Protein AF-A0A7Y3L1M8-F1 (afdb_monomer)

Nearest PDB structures (foldseek):
  9dqs-assembly5_E  TM=6.712E-01  e=1.071E+00  Mycolicibacterium smegmatis MC2 155
  7egs-assembly1_B  TM=6.074E-01  e=1.940E+00  Escherichia coli K-12
  8ia0-assembly1_LA  TM=3.356E-01  e=2.185E+00  Thermochaetoides thermophila DSM 1495
  2mph-assembly1_A  TM=1.654E-01  e=3.730E+00  Homo sapiens
  4nt5-assembly1_A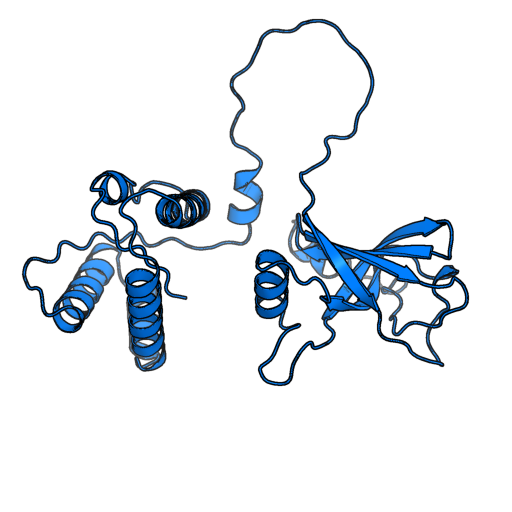-2  TM=2.101E-01  e=7.611E+00  Homo sapiens

Sequence (239 aa):
RARAVLSYDPAVCAIGLEEDWFAFEKHLYGCRLWDGSLPAESLETEQRLAAYFRGAPPESFDRLRGATSEEAAADFSALLRAHFRDPGLSVRLKKDILDLGQFQSLRKAPAPAAPRGRAAMRGAATEDLLVLRIALDEDLEGPPASELRAGDLVSARIVDGRDIAQYLARLFGGLTAQGPVPIEAPVEAIEAVAGGVLIRARFAVGVAGDAVVPAERRLRAARGAQGRGDGSWWRRFFK

Solvent-accessible surface area (backbone atoms only — not comparable to full-atom values): 14318 Å² total; per-residue (Å²): 138,62,82,59,76,41,57,77,43,69,70,71,73,66,66,61,77,84,54,55,72,65,61,47,51,52,49,55,56,52,52,64,73,40,83,56,38,38,65,69,62,12,50,50,50,20,51,52,50,41,50,50,62,68,71,49,61,70,68,61,56,55,49,49,69,72,43,54,58,67,58,38,34,53,54,51,38,56,52,49,26,63,71,70,71,34,91,82,67,82,74,86,69,74,86,78,82,90,50,83,61,62,75,58,52,76,77,64,70,81,74,83,88,73,84,92,77,84,91,80,82,94,66,80,82,74,69,84,59,47,72,38,45,34,44,72,43,71,26,93,88,28,55,32,54,69,74,61,51,67,51,23,33,32,33,32,28,65,72,34,87,50,70,70,46,51,50,48,23,42,72,69,61,15,40,51,100,92,41,76,33,71,33,81,23,37,28,65,46,76,44,86,46,97,82,29,31,36,40,30,29,43,78,49,93,60,31,35,27,43,30,79,40,47,39,78,45,31,28,38,53,48,78,48,85,83,85,68,97,66,78,61,75,72,63,74,75,75,116

Secondary structure (DSSP, 8-state):
------BS-GGGGG--TTS-HHHHHHHHHHGGGSTTB-HHHHHHHHHHHHHHHHHS-HHHHHHHHHS-HHHHHHHHHHHHHHHHT-TT-----------TTHHHHTT------PPP-------------EEEEEEEPB-TTSPBGGG--TT-EEEEEE---SHHHHHHHHHTT-EETTEE--EEEEEEEEEEETTEEEEEEEEETTEEEEEEE-TT-BB-EE----SSSS--GGGGG--

Structure (mmCIF, N/CA/C/O backbone):
data_AF-A0A7Y3L1M8-F1
#
_entry.id   AF-A0A7Y3L1M8-F1
#
loop_
_atom_site.group_PDB
_atom_site.id
_atom_site.type_symbol
_atom_site.label_atom_id
_atom_site.label_alt_id
_atom_site.label_comp_id
_atom_site.label_asym_id
_atom_site.label_entity_id
_atom_site.label_seq_id
_atom_site.pdbx_PDB_ins_code
_atom_site.Cartn_x
_atom_site.Cartn_y
_atom_site.Cartn_z
_atom_site.occupancy
_atom_site.B_iso_or_equiv
_atom_site.auth_seq_id
_atom_site.auth_comp_id
_atom_site.auth_asym_id
_atom_site.auth_atom_id
_atom_site.pdbx_PDB_model_num
ATOM 1 N N . ARG A 1 1 ? 9.374 2.582 -8.339 1.00 64.56 1 ARG A N 1
ATOM 2 C CA . ARG A 1 1 ? 8.733 1.258 -8.125 1.00 64.56 1 ARG A CA 1
ATOM 3 C C . ARG A 1 1 ? 8.356 0.707 -9.493 1.00 64.56 1 ARG A C 1
ATOM 5 O O . ARG A 1 1 ? 7.809 1.479 -10.262 1.00 64.56 1 ARG A O 1
ATOM 12 N N . ALA A 1 2 ? 8.686 -0.546 -9.817 1.00 75.75 2 ALA A N 1
ATOM 13 C CA . ALA A 1 2 ? 8.395 -1.131 -11.132 1.00 75.75 2 ALA A CA 1
ATOM 14 C C . ALA A 1 2 ? 7.131 -1.999 -11.074 1.00 75.75 2 ALA A C 1
ATOM 16 O O . ALA A 1 2 ? 6.955 -2.748 -10.111 1.00 75.75 2 ALA A O 1
ATOM 17 N N . ARG A 1 3 ? 6.270 -1.877 -12.088 1.00 81.38 3 ARG A N 1
ATOM 18 C CA . ARG A 1 3 ? 5.083 -2.707 -12.320 1.00 81.38 3 ARG A CA 1
ATOM 19 C C . ARG A 1 3 ? 5.068 -3.152 -13.774 1.00 81.38 3 ARG A C 1
ATOM 21 O O . ARG A 1 3 ? 5.426 -2.361 -14.639 1.00 81.38 3 ARG A O 1
ATOM 28 N N . ALA A 1 4 ? 4.683 -4.398 -14.022 1.00 83.06 4 ALA A N 1
ATOM 29 C CA . ALA A 1 4 ? 4.662 -4.976 -15.360 1.00 83.06 4 ALA A CA 1
ATOM 30 C C . ALA A 1 4 ? 3.471 -5.923 -15.526 1.00 83.06 4 ALA A C 1
ATOM 32 O O . ALA A 1 4 ? 2.971 -6.487 -14.549 1.00 83.06 4 ALA A O 1
ATOM 33 N N . VAL A 1 5 ? 3.021 -6.070 -16.770 1.00 83.75 5 VAL A N 1
ATOM 34 C CA . VAL A 1 5 ? 2.074 -7.097 -17.206 1.00 83.75 5 VAL A CA 1
ATOM 35 C C . VAL A 1 5 ? 2.605 -7.689 -18.496 1.00 83.75 5 VAL A C 1
ATOM 37 O O . VAL A 1 5 ? 2.941 -6.957 -19.424 1.00 83.75 5 VAL A O 1
ATOM 40 N N . LEU A 1 6 ? 2.686 -9.011 -18.530 1.00 80.44 6 LEU A N 1
ATOM 41 C CA . LEU A 1 6 ? 2.924 -9.801 -19.722 1.00 80.44 6 LEU A CA 1
ATOM 42 C C . LEU A 1 6 ? 1.612 -10.500 -20.073 1.00 80.44 6 LEU A C 1
ATOM 44 O O . LEU A 1 6 ? 0.919 -11.011 -19.192 1.00 80.44 6 LEU A O 1
ATOM 48 N N . SER A 1 7 ? 1.252 -10.475 -21.350 1.00 82.62 7 SER A N 1
ATOM 49 C CA . SER A 1 7 ? 0.025 -11.082 -21.855 1.00 82.62 7 SER A CA 1
ATOM 50 C C . SER A 1 7 ? 0.187 -11.447 -23.325 1.00 82.62 7 SER A C 1
ATOM 52 O O . SER A 1 7 ? 0.900 -10.759 -24.058 1.00 82.62 7 SER A O 1
ATOM 54 N N . TYR A 1 8 ? -0.496 -12.508 -23.750 1.00 79.00 8 TYR A N 1
ATOM 55 C CA . TYR A 1 8 ? -0.706 -12.813 -25.167 1.00 79.00 8 TYR A CA 1
ATOM 56 C C . TYR A 1 8 ? -1.856 -12.006 -25.778 1.00 79.00 8 TYR A C 1
ATOM 58 O O . TYR A 1 8 ? -1.994 -11.984 -27.000 1.00 79.00 8 TYR A O 1
ATOM 66 N N . ASP A 1 9 ? -2.671 -11.349 -24.950 1.00 80.75 9 ASP A N 1
ATOM 67 C CA . ASP A 1 9 ? -3.740 -10.471 -25.410 1.00 80.75 9 ASP A CA 1
ATOM 68 C C . ASP A 1 9 ? -3.160 -9.119 -25.877 1.00 80.75 9 ASP A C 1
ATOM 70 O O . ASP A 1 9 ? -2.681 -8.330 -25.047 1.00 80.75 9 ASP A O 1
ATOM 7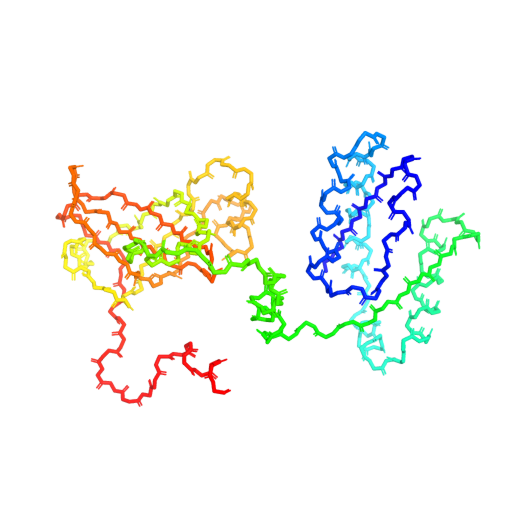4 N N . PRO A 1 10 ? -3.209 -8.804 -27.188 1.00 79.00 10 PRO A N 1
ATOM 75 C CA . PRO A 1 10 ? -2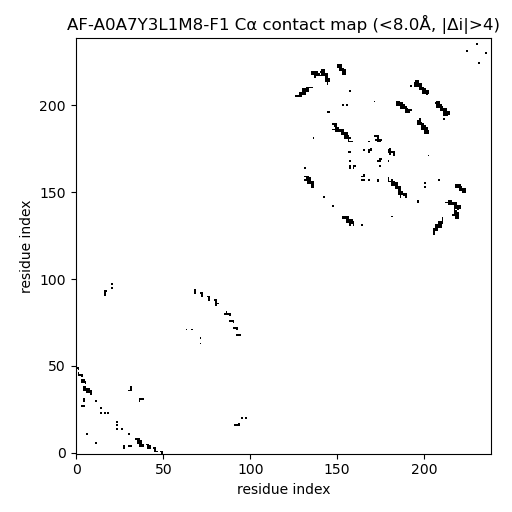.695 -7.544 -27.713 1.00 79.00 10 PRO A CA 1
ATOM 76 C C . PRO A 1 10 ? -3.492 -6.325 -27.228 1.00 79.00 10 PRO A C 1
ATOM 78 O O . PRO A 1 10 ? -2.993 -5.203 -27.343 1.00 79.00 10 PRO A O 1
ATOM 81 N N . ALA A 1 11 ? -4.692 -6.504 -26.658 1.00 79.44 11 ALA A N 1
ATOM 82 C CA . ALA A 1 11 ? -5.476 -5.413 -26.083 1.00 79.44 11 ALA A CA 1
ATOM 83 C C . ALA A 1 11 ? -4.734 -4.695 -24.943 1.00 79.44 11 ALA A C 1
ATOM 85 O O . ALA A 1 11 ? -4.941 -3.501 -24.734 1.00 79.44 11 ALA A O 1
ATOM 86 N N . VAL A 1 12 ? -3.794 -5.368 -24.266 1.00 75.38 12 VAL A N 1
ATOM 87 C CA . VAL A 1 12 ? -2.929 -4.744 -23.248 1.00 75.38 12 VAL A CA 1
ATOM 88 C C . VAL A 1 12 ? -2.063 -3.623 -23.849 1.00 75.38 12 VAL A C 1
ATOM 90 O O . VAL A 1 12 ? -1.756 -2.643 -23.173 1.00 75.38 12 VAL A O 1
ATOM 93 N N . CYS A 1 13 ? -1.712 -3.704 -25.137 1.00 70.75 13 CYS A N 1
ATOM 94 C CA . CYS A 1 13 ? -0.938 -2.676 -25.841 1.00 70.75 13 CYS A CA 1
ATOM 95 C C . CYS A 1 13 ? -1.783 -1.496 -26.350 1.00 70.75 13 CYS A C 1
ATOM 97 O O . CYS A 1 13 ? -1.214 -0.504 -26.819 1.00 70.75 13 CYS A O 1
ATOM 99 N N . ALA A 1 14 ? -3.116 -1.596 -26.280 1.00 74.12 14 ALA A N 1
ATOM 100 C CA . ALA A 1 14 ? -4.032 -0.525 -26.672 1.00 74.12 14 ALA A CA 1
ATOM 101 C C . ALA A 1 14 ? -4.142 0.580 -25.608 1.00 74.12 14 ALA A C 1
ATOM 103 O O . ALA A 1 14 ? -4.667 1.654 -25.899 1.00 74.12 14 ALA A O 1
ATOM 104 N N . ILE A 1 15 ? -3.623 0.342 -24.399 1.00 71.81 15 ILE A N 1
ATOM 105 C CA . ILE A 1 15 ? -3.616 1.327 -23.317 1.00 71.81 15 ILE A CA 1
ATOM 106 C C . ILE A 1 15 ? -2.699 2.490 -23.708 1.00 71.81 15 ILE A C 1
ATOM 108 O O . ILE A 1 15 ? -1.495 2.326 -23.931 1.00 71.81 15 ILE A O 1
ATOM 112 N N . GLY A 1 16 ? -3.288 3.678 -23.810 1.00 72.94 16 GLY A N 1
ATOM 113 C CA . GLY A 1 16 ? -2.565 4.902 -24.118 1.00 72.94 16 GLY A CA 1
ATOM 114 C C . GLY A 1 16 ? -1.780 5.396 -22.909 1.00 72.94 16 GLY A C 1
ATOM 115 O O . GLY A 1 16 ? -2.281 5.405 -21.790 1.00 72.94 16 GLY A O 1
ATOM 116 N N . LEU A 1 17 ? -0.562 5.887 -23.144 1.00 80.31 17 LEU A N 1
ATOM 117 C CA . LEU A 1 17 ? 0.193 6.597 -22.107 1.00 80.31 17 LEU A CA 1
ATOM 118 C C . LEU A 1 17 ? -0.433 7.956 -21.767 1.00 80.31 17 LEU A C 1
ATOM 120 O O . LEU A 1 17 ? -0.069 8.556 -20.768 1.00 80.31 17 LEU A O 1
ATOM 124 N N . GLU A 1 18 ? -1.377 8.447 -22.568 1.00 81.00 18 GLU A N 1
ATOM 125 C CA . GLU A 1 18 ? -1.999 9.759 -22.373 1.00 81.00 18 GLU A CA 1
ATOM 126 C C . GLU A 1 18 ? -2.906 9.834 -21.137 1.00 81.00 18 GLU A C 1
ATOM 128 O O . GLU A 1 18 ? -3.124 10.931 -20.624 1.00 81.00 18 GLU A O 1
ATOM 133 N N . GLU A 1 19 ? -3.362 8.694 -20.611 1.00 77.31 19 GLU A N 1
ATOM 134 C CA . GLU A 1 19 ? -4.152 8.624 -19.376 1.00 77.31 19 GLU A CA 1
ATOM 135 C C . GLU A 1 19 ? -3.369 9.138 -18.153 1.00 77.31 19 GLU A C 1
ATOM 137 O O . GLU A 1 19 ? -2.134 9.228 -18.159 1.00 77.31 19 GLU A O 1
ATOM 142 N N . ASP A 1 20 ? -4.090 9.511 -17.092 1.00 78.06 20 ASP A N 1
ATOM 143 C CA . ASP A 1 20 ? -3.468 9.829 -15.809 1.00 78.06 20 ASP A CA 1
ATOM 144 C C . ASP A 1 20 ? -2.831 8.578 -15.185 1.00 78.06 20 ASP A C 1
ATOM 146 O O . ASP A 1 20 ? -3.275 7.450 -15.418 1.00 78.06 20 ASP A O 1
ATOM 150 N N . TRP A 1 21 ? -1.788 8.776 -14.372 1.00 80.06 21 TRP A N 1
ATOM 151 C CA . TRP A 1 21 ? -1.030 7.676 -13.774 1.00 80.06 21 TRP A CA 1
ATOM 152 C C . TRP A 1 21 ? -1.906 6.641 -13.050 1.00 80.06 21 TRP A C 1
ATOM 154 O O . TRP A 1 21 ? -1.613 5.447 -13.103 1.00 80.06 21 TRP A O 1
ATOM 164 N N . PHE A 1 22 ? -2.984 7.059 -12.383 1.00 76.00 22 PHE A N 1
ATOM 165 C CA . PHE A 1 22 ? -3.820 6.145 -11.609 1.00 76.00 22 PHE A CA 1
ATOM 166 C C . PHE A 1 22 ? -4.784 5.351 -12.478 1.00 76.00 22 PHE A C 1
ATOM 168 O O . PHE A 1 22 ? -4.977 4.162 -12.222 1.00 76.00 22 PHE A O 1
ATOM 175 N N . ALA A 1 23 ? -5.386 5.976 -13.491 1.00 79.06 23 ALA A N 1
ATOM 176 C CA . ALA A 1 23 ? -6.157 5.263 -14.502 1.00 79.06 23 ALA A CA 1
ATOM 177 C C . ALA A 1 23 ? -5.274 4.230 -15.210 1.00 79.06 23 ALA A C 1
ATOM 179 O O . ALA A 1 23 ? -5.651 3.059 -15.293 1.00 79.06 23 ALA A O 1
ATOM 180 N N . PHE A 1 24 ? -4.056 4.629 -15.583 1.00 83.31 24 PHE A N 1
ATOM 181 C CA . PHE A 1 24 ? -3.063 3.737 -16.167 1.00 83.31 24 PHE A CA 1
ATOM 182 C C . PHE A 1 24 ? -2.705 2.580 -15.220 1.00 83.31 24 PHE A C 1
ATOM 184 O O . PHE A 1 24 ? -2.734 1.415 -15.616 1.00 83.31 24 PHE A O 1
ATOM 191 N N . GLU A 1 25 ? -2.426 2.864 -13.943 1.00 80.62 25 GLU A N 1
ATOM 192 C CA . GLU A 1 25 ? -2.105 1.836 -12.948 1.00 80.62 25 GLU A CA 1
ATOM 193 C C . GLU A 1 25 ? -3.291 0.883 -12.713 1.00 80.62 25 GLU A C 1
ATOM 195 O O . GLU A 1 25 ? -3.108 -0.336 -12.664 1.00 80.62 25 GLU A O 1
ATOM 200 N N . LYS A 1 26 ? -4.519 1.405 -12.617 1.00 80.94 26 LYS A N 1
ATOM 201 C CA . LYS A 1 26 ? -5.741 0.605 -12.464 1.00 80.94 26 LYS A CA 1
ATOM 202 C C . LYS A 1 26 ? -5.970 -0.302 -13.672 1.00 80.94 26 LYS A C 1
ATOM 204 O O . LYS A 1 26 ? -6.287 -1.476 -13.480 1.00 80.94 26 LYS A O 1
ATOM 209 N N . HIS A 1 27 ? -5.782 0.209 -14.888 1.00 82.31 27 HIS A N 1
ATOM 210 C CA . HIS A 1 27 ? -5.836 -0.595 -16.107 1.00 82.31 27 HIS A CA 1
ATOM 211 C C . HIS A 1 27 ? -4.796 -1.712 -16.077 1.00 82.31 27 HIS A C 1
ATOM 213 O O . HIS A 1 27 ? -5.130 -2.873 -16.306 1.00 82.31 27 HIS A O 1
ATOM 219 N N . LEU A 1 28 ? -3.564 -1.392 -15.684 1.00 81.50 28 LEU A N 1
ATOM 220 C CA . LEU A 1 28 ? -2.480 -2.360 -15.576 1.00 81.50 28 LEU A CA 1
ATOM 221 C C . LEU A 1 28 ? -2.768 -3.449 -14.525 1.00 81.50 28 LEU A C 1
ATOM 223 O O . LEU A 1 28 ? -2.367 -4.596 -14.704 1.00 81.50 28 LEU A O 1
ATOM 227 N N . TYR A 1 29 ? -3.498 -3.144 -13.448 1.00 80.31 29 TYR A N 1
ATOM 228 C CA . TYR A 1 29 ? -4.015 -4.176 -12.540 1.00 80.31 29 TYR A CA 1
ATOM 229 C C . TYR A 1 29 ? -5.142 -5.001 -13.168 1.00 80.31 29 TYR A C 1
ATOM 231 O O . TYR A 1 29 ? -5.140 -6.220 -13.017 1.00 80.31 29 TYR A O 1
ATOM 239 N N . GLY A 1 30 ? -6.071 -4.367 -13.887 1.00 77.56 30 GLY A N 1
ATOM 240 C CA . GLY A 1 30 ? -7.157 -5.053 -14.591 1.00 77.56 30 GLY A CA 1
ATOM 241 C C . GLY A 1 30 ? -6.647 -6.079 -15.604 1.00 77.56 30 GLY A C 1
ATOM 242 O O . GLY A 1 30 ? -7.111 -7.216 -15.600 1.00 77.56 30 GLY A O 1
ATOM 243 N N . CYS A 1 31 ? -5.624 -5.729 -16.389 1.00 78.38 31 CYS A N 1
ATOM 244 C CA . CYS A 1 31 ? -5.027 -6.624 -17.384 1.00 78.38 31 CYS A CA 1
ATOM 245 C C . CYS A 1 31 ? -4.425 -7.906 -16.791 1.00 78.38 31 CYS A C 1
ATOM 247 O O . CYS A 1 31 ? -4.306 -8.902 -17.493 1.00 78.38 31 CYS A O 1
ATOM 249 N N . ARG A 1 32 ? -4.063 -7.921 -15.501 1.00 76.94 32 ARG A N 1
ATOM 250 C CA . ARG A 1 32 ? -3.559 -9.135 -14.821 1.00 76.94 32 ARG A CA 1
ATOM 251 C C . ARG A 1 32 ? -4.633 -10.181 -14.576 1.00 76.94 32 ARG A C 1
ATOM 253 O O . ARG A 1 32 ? -4.308 -11.300 -14.202 1.00 76.94 32 ARG A O 1
ATOM 260 N N . LEU A 1 33 ? -5.892 -9.777 -14.680 1.00 77.00 33 LEU A N 1
ATOM 261 C CA . LEU A 1 33 ? -7.050 -10.630 -14.460 1.00 77.00 33 LEU A CA 1
ATOM 262 C C . LEU A 1 33 ? -7.662 -11.090 -15.787 1.00 77.00 33 LEU A C 1
ATOM 264 O O . LEU A 1 33 ? -8.641 -11.827 -15.768 1.00 77.00 33 LEU A O 1
ATOM 268 N N . TRP A 1 34 ? -7.127 -10.629 -16.922 1.00 76.31 34 TRP A N 1
ATOM 269 C CA . TRP A 1 34 ? -7.605 -11.019 -18.243 1.00 76.31 34 TRP A CA 1
ATOM 270 C C . TRP A 1 34 ? -7.088 -12.401 -18.632 1.00 76.31 34 TRP A C 1
ATOM 272 O O . TRP A 1 34 ? -5.985 -12.811 -18.246 1.00 76.31 34 TRP A O 1
ATOM 282 N N . ASP A 1 35 ? -7.882 -13.092 -19.443 1.00 71.94 35 ASP A N 1
ATOM 283 C CA . ASP A 1 35 ? -7.469 -14.336 -20.077 1.00 71.94 35 ASP A CA 1
ATOM 284 C C . ASP A 1 35 ? -6.266 -14.081 -20.996 1.00 71.94 35 ASP A C 1
ATOM 286 O O . ASP A 1 35 ? -6.199 -13.083 -21.710 1.00 71.94 35 ASP A O 1
ATOM 290 N N . GLY A 1 36 ? -5.280 -14.979 -20.955 1.00 72.81 36 GLY A N 1
ATOM 291 C CA . GLY A 1 36 ? -4.027 -14.821 -21.700 1.00 72.81 36 GLY A CA 1
ATOM 292 C C . GLY A 1 36 ? -2.968 -13.958 -21.005 1.00 72.81 36 GLY A C 1
ATOM 293 O O . GLY A 1 36 ? -1.857 -13.848 -21.530 1.00 72.81 36 GLY A O 1
ATOM 294 N N . SER A 1 37 ? -3.265 -13.402 -19.824 1.00 75.94 37 SER A N 1
ATOM 295 C CA . SER A 1 37 ? -2.245 -12.802 -18.963 1.00 75.94 37 SER A CA 1
ATOM 296 C C . SER A 1 37 ? -1.288 -13.862 -18.405 1.00 75.94 37 SER A C 1
ATOM 298 O O . SER A 1 37 ? -1.643 -15.028 -18.228 1.00 75.94 37 SER A O 1
ATOM 300 N N . LEU A 1 38 ? -0.052 -13.443 -18.133 1.00 73.38 38 LEU A N 1
ATOM 301 C CA . LEU A 1 38 ? 1.050 -14.281 -17.663 1.00 73.38 38 LEU A CA 1
ATOM 302 C C . LEU A 1 38 ? 1.546 -13.773 -16.301 1.00 73.38 38 LEU A C 1
ATOM 304 O O . LEU A 1 38 ? 2.504 -12.992 -16.240 1.00 73.38 38 LEU A O 1
ATOM 308 N N . PRO A 1 39 ? 0.872 -14.111 -15.182 1.00 70.31 39 PRO A N 1
ATOM 309 C CA . PRO A 1 39 ? 1.142 -13.488 -13.887 1.00 70.31 39 PRO A CA 1
ATOM 310 C C . PRO A 1 39 ? 2.527 -13.809 -13.319 1.00 70.31 39 PRO A C 1
ATOM 312 O O . PRO A 1 39 ? 3.139 -12.945 -12.688 1.00 70.31 39 PRO A O 1
ATOM 315 N N . ALA A 1 40 ? 3.033 -15.026 -13.542 1.00 62.06 40 ALA A N 1
ATOM 316 C CA . ALA A 1 40 ? 4.337 -15.447 -13.036 1.00 62.06 40 ALA A CA 1
ATOM 317 C C . ALA A 1 40 ? 5.471 -14.686 -13.742 1.00 62.06 40 ALA A C 1
ATOM 319 O O . ALA A 1 40 ? 6.348 -14.119 -13.093 1.00 62.06 40 ALA A O 1
ATOM 320 N N . GLU A 1 41 ? 5.386 -14.579 -15.063 1.00 77.94 41 GLU A N 1
ATOM 321 C CA . GLU A 1 41 ? 6.327 -13.881 -15.931 1.00 77.94 41 GLU A CA 1
ATOM 322 C C . GLU A 1 41 ? 6.237 -12.359 -15.734 1.00 77.94 41 GLU A C 1
ATOM 324 O O . GLU A 1 41 ? 7.252 -11.656 -15.741 1.00 77.94 41 GLU A O 1
ATOM 329 N N . SER A 1 42 ? 5.027 -11.844 -15.483 1.00 76.44 42 SER A N 1
ATOM 330 C CA . SER A 1 42 ? 4.793 -10.456 -15.061 1.00 76.44 42 SER A CA 1
ATOM 331 C C . SER A 1 42 ? 5.539 -10.147 -13.770 1.00 76.44 42 SER A C 1
ATOM 333 O O . SER A 1 42 ? 6.286 -9.171 -13.701 1.00 76.44 42 SER A O 1
ATOM 335 N N . LEU A 1 43 ? 5.377 -10.996 -12.752 1.00 72.88 43 LEU A N 1
ATOM 336 C CA . LEU A 1 43 ? 6.032 -10.826 -11.461 1.00 72.88 43 LEU A CA 1
ATOM 337 C C . LEU A 1 43 ? 7.556 -10.945 -11.575 1.00 72.88 43 LEU A C 1
ATOM 339 O O . LEU A 1 43 ? 8.279 -10.146 -10.981 1.00 72.88 43 LEU A O 1
ATOM 343 N N . GLU A 1 44 ? 8.052 -11.907 -12.348 1.00 72.00 44 GLU A N 1
ATOM 344 C CA . GLU A 1 44 ? 9.483 -12.058 -12.599 1.00 72.00 44 GLU A CA 1
ATOM 345 C C . GLU A 1 44 ? 10.062 -10.808 -13.276 1.00 72.00 44 GLU A C 1
ATOM 347 O O . GLU A 1 44 ? 11.092 -10.279 -12.850 1.00 72.00 44 GLU A O 1
ATOM 352 N N . THR A 1 45 ? 9.364 -10.278 -14.281 1.00 77.38 45 THR A N 1
ATOM 353 C CA . THR A 1 45 ? 9.756 -9.046 -14.973 1.00 77.38 45 THR A CA 1
ATOM 354 C C . THR A 1 45 ? 9.776 -7.853 -14.017 1.00 77.38 45 THR A C 1
ATOM 356 O O . THR A 1 45 ? 10.733 -7.078 -14.018 1.00 77.38 45 THR A O 1
ATOM 359 N N . GLU A 1 46 ? 8.783 -7.724 -13.130 1.00 80.69 46 GLU A N 1
ATOM 360 C CA . GLU A 1 46 ? 8.787 -6.693 -12.086 1.00 80.69 46 GLU A CA 1
ATOM 361 C C . GLU A 1 46 ? 10.000 -6.795 -11.169 1.00 80.69 46 GLU A C 1
ATOM 363 O O . GLU A 1 46 ? 10.641 -5.784 -10.876 1.00 80.69 46 GLU A O 1
ATOM 368 N N . GLN A 1 47 ? 10.311 -8.003 -10.698 1.00 75.25 47 GLN A N 1
ATOM 369 C CA . GLN A 1 47 ? 11.428 -8.235 -9.789 1.00 75.25 47 GLN A CA 1
ATOM 370 C C . GLN A 1 47 ? 12.759 -7.899 -10.460 1.00 75.25 47 GLN A C 1
ATOM 372 O O . GLN A 1 47 ? 13.592 -7.224 -9.850 1.00 75.25 47 GLN A O 1
ATOM 377 N N . ARG A 1 48 ? 12.934 -8.305 -11.723 1.00 76.88 48 ARG A N 1
ATOM 378 C CA . ARG A 1 48 ? 14.125 -8.006 -12.526 1.00 76.88 48 ARG A CA 1
ATOM 379 C C . ARG A 1 48 ? 14.294 -6.504 -12.747 1.00 76.88 48 ARG A C 1
ATOM 381 O O . ARG A 1 48 ? 15.363 -5.971 -12.453 1.00 76.88 48 ARG A O 1
ATOM 388 N N . LEU A 1 49 ? 13.235 -5.800 -13.152 1.00 78.62 49 LEU A N 1
ATOM 389 C CA . LEU A 1 49 ? 13.256 -4.342 -13.318 1.00 78.62 49 LEU A CA 1
ATOM 390 C C . LEU A 1 49 ? 13.511 -3.621 -11.988 1.00 78.62 49 LEU A C 1
ATOM 392 O O . LEU A 1 49 ? 14.317 -2.697 -11.915 1.00 78.62 49 LEU A O 1
ATOM 396 N N . ALA A 1 50 ? 12.876 -4.056 -10.899 1.00 81.56 50 ALA A N 1
ATOM 397 C CA . ALA A 1 50 ? 13.074 -3.464 -9.579 1.00 81.56 50 ALA A CA 1
ATOM 398 C C . ALA A 1 50 ? 14.484 -3.707 -9.019 1.00 81.56 50 ALA A C 1
ATOM 400 O O . ALA A 1 50 ? 15.012 -2.852 -8.307 1.00 81.56 50 ALA A O 1
ATOM 401 N N . ALA A 1 51 ? 15.091 -4.865 -9.283 1.00 76.56 51 ALA A N 1
ATOM 402 C CA . ALA A 1 51 ? 16.482 -5.139 -8.930 1.00 76.56 51 ALA A CA 1
ATOM 403 C C . ALA A 1 51 ? 17.434 -4.268 -9.758 1.00 76.56 51 ALA A C 1
ATOM 405 O O . ALA A 1 51 ? 18.324 -3.637 -9.194 1.00 76.56 51 ALA A O 1
ATOM 406 N N . TYR A 1 52 ? 17.180 -4.161 -11.063 1.00 77.06 52 TYR A N 1
ATOM 407 C CA . TYR A 1 52 ? 17.948 -3.317 -11.971 1.00 77.06 52 TYR A CA 1
ATOM 408 C C . TYR A 1 52 ? 17.936 -1.845 -11.538 1.00 77.06 52 TYR A C 1
ATOM 410 O O . TYR A 1 52 ? 18.991 -1.246 -11.349 1.00 77.06 52 TYR A O 1
ATOM 418 N N . PHE A 1 53 ? 16.755 -1.281 -11.266 1.00 77.69 53 PHE A N 1
ATOM 419 C CA . PHE A 1 53 ? 16.640 0.106 -10.809 1.00 77.69 53 PHE A CA 1
ATOM 420 C C . PHE A 1 53 ? 17.255 0.344 -9.426 1.00 77.69 53 PHE A C 1
ATOM 422 O O . PHE A 1 53 ? 17.754 1.431 -9.172 1.00 77.69 53 PHE A O 1
ATOM 429 N N . ARG A 1 54 ? 17.253 -0.650 -8.530 1.00 79.25 54 ARG A N 1
ATOM 430 C CA . ARG A 1 54 ? 17.931 -0.529 -7.226 1.00 79.25 54 ARG A CA 1
ATOM 431 C C . ARG A 1 54 ? 19.454 -0.587 -7.332 1.00 79.25 54 ARG A C 1
ATOM 433 O O . ARG A 1 54 ? 20.122 -0.009 -6.485 1.00 79.25 54 ARG A O 1
ATOM 440 N N . GLY A 1 55 ? 19.985 -1.296 -8.326 1.00 78.62 55 GLY A N 1
ATOM 441 C CA . GLY A 1 55 ? 21.424 -1.393 -8.577 1.00 78.62 55 GLY A CA 1
ATOM 442 C C . GLY A 1 55 ? 21.999 -0.230 -9.390 1.00 78.62 55 GLY A C 1
ATOM 443 O O . GLY A 1 55 ? 23.218 -0.106 -9.480 1.00 78.62 55 GLY A O 1
ATOM 444 N N . ALA A 1 56 ? 21.152 0.609 -9.990 1.00 77.62 56 ALA A N 1
ATOM 445 C CA . ALA A 1 56 ? 21.595 1.748 -10.783 1.00 77.62 56 ALA A CA 1
ATOM 446 C C . ALA A 1 56 ? 22.133 2.885 -9.887 1.00 77.62 56 ALA A C 1
ATOM 448 O O . ALA A 1 56 ? 21.552 3.165 -8.834 1.00 77.62 56 ALA A O 1
ATOM 449 N N . PRO A 1 57 ? 23.226 3.564 -10.289 1.00 78.69 57 PRO A N 1
ATOM 450 C CA . PRO A 1 57 ? 23.799 4.644 -9.498 1.00 78.69 57 PRO A CA 1
ATOM 451 C C . PRO A 1 57 ? 22.825 5.834 -9.400 1.00 78.69 57 PRO A C 1
ATOM 453 O O . PRO A 1 57 ? 22.132 6.127 -10.380 1.00 78.69 57 PRO A O 1
ATOM 456 N N . PRO A 1 58 ? 22.787 6.560 -8.262 1.00 73.94 58 PRO A N 1
ATOM 457 C CA . PRO A 1 58 ? 21.843 7.663 -8.030 1.00 73.94 58 PRO A CA 1
ATOM 458 C C . PRO A 1 58 ? 21.866 8.733 -9.130 1.00 73.94 58 PRO A C 1
ATOM 460 O O . PRO A 1 58 ? 20.820 9.211 -9.564 1.00 73.94 58 PRO A O 1
ATOM 463 N N . GLU A 1 59 ? 23.058 9.011 -9.660 1.00 78.19 59 GLU A N 1
ATOM 464 C CA . GLU A 1 59 ? 23.312 9.963 -10.747 1.00 78.19 59 GLU A CA 1
ATOM 465 C C . GLU A 1 59 ? 22.510 9.657 -12.022 1.00 78.19 59 GLU A C 1
ATOM 467 O O . GLU A 1 59 ? 22.149 10.568 -12.766 1.00 78.19 59 GLU A O 1
ATOM 472 N N . SER A 1 60 ? 22.189 8.380 -12.267 1.00 73.38 60 SER A N 1
ATOM 473 C CA . SER A 1 60 ? 21.360 7.975 -13.409 1.00 73.38 60 SER A CA 1
ATOM 474 C C . SER A 1 60 ? 19.931 8.494 -13.262 1.00 73.38 60 SER A C 1
ATOM 476 O O . SER A 1 60 ? 19.347 8.986 -14.223 1.00 73.38 60 SER A O 1
ATOM 478 N N . PHE A 1 61 ? 19.371 8.442 -12.050 1.00 73.62 61 PHE A N 1
ATOM 479 C CA . PHE A 1 61 ? 18.018 8.930 -11.787 1.00 73.62 61 PHE A CA 1
ATOM 480 C C . PHE A 1 61 ? 17.948 10.454 -11.721 1.00 73.62 61 PHE A C 1
ATOM 482 O O . PHE A 1 61 ? 16.954 11.028 -12.165 1.00 73.62 61 PHE A O 1
ATOM 489 N N . ASP A 1 62 ? 18.990 11.116 -11.219 1.00 74.50 62 ASP A N 1
ATOM 490 C CA . ASP A 1 62 ? 19.057 12.580 -11.213 1.00 74.50 62 ASP A CA 1
ATOM 491 C C . ASP A 1 62 ? 19.170 13.141 -12.636 1.00 74.50 62 ASP A C 1
ATOM 493 O O . ASP A 1 62 ? 18.469 14.099 -12.979 1.00 74.50 62 ASP A O 1
ATOM 497 N N . ARG A 1 63 ? 19.944 12.480 -13.509 1.00 77.50 63 ARG A N 1
ATOM 498 C CA . ARG A 1 63 ? 19.985 12.792 -14.945 1.00 77.50 63 ARG A CA 1
ATOM 499 C C . ARG A 1 63 ? 18.605 12.646 -15.588 1.00 77.50 63 ARG A C 1
ATOM 501 O O . ARG A 1 63 ? 18.140 13.574 -16.240 1.00 77.50 63 ARG A O 1
ATOM 508 N N . LEU A 1 64 ? 17.912 11.532 -15.341 1.00 74.75 64 LEU A N 1
ATOM 509 C CA . LEU A 1 64 ? 16.557 11.288 -15.861 1.00 74.75 64 LEU A CA 1
ATOM 510 C C . LEU A 1 64 ? 15.521 12.294 -15.330 1.00 74.75 64 LEU A C 1
ATOM 512 O O . LEU A 1 64 ? 14.564 12.648 -16.023 1.00 74.75 64 LEU A O 1
ATOM 516 N N . ARG A 1 65 ? 15.706 12.792 -14.102 1.00 75.56 65 ARG A N 1
ATOM 517 C CA . ARG A 1 65 ? 14.841 13.827 -13.523 1.00 75.56 65 ARG A CA 1
ATOM 518 C C . ARG A 1 65 ? 15.000 15.165 -14.246 1.00 75.56 65 ARG A C 1
ATOM 520 O O . ARG A 1 65 ? 13.992 15.842 -14.443 1.00 75.56 65 ARG A O 1
ATOM 527 N N . GLY A 1 66 ? 16.215 15.525 -14.656 1.00 78.12 66 GLY A N 1
ATOM 528 C CA . GLY A 1 66 ? 16.502 16.747 -15.419 1.00 78.12 66 GLY A CA 1
ATOM 529 C C . GLY A 1 66 ? 16.260 16.635 -16.928 1.00 78.12 66 GLY A C 1
ATOM 530 O O . GLY A 1 66 ? 16.005 17.649 -17.568 1.00 78.12 66 GLY A O 1
ATOM 531 N N . ALA A 1 67 ? 16.297 15.421 -17.480 1.00 81.06 67 ALA A N 1
ATOM 532 C CA . ALA A 1 67 ? 16.151 15.163 -18.910 1.00 81.06 67 ALA A CA 1
ATOM 533 C C . ALA A 1 67 ? 14.751 15.500 -19.451 1.00 81.06 67 ALA A C 1
ATOM 535 O O . ALA A 1 67 ? 13.732 15.392 -18.745 1.00 81.06 67 ALA A O 1
ATOM 536 N N . THR A 1 68 ? 14.710 15.862 -20.734 1.00 83.31 68 THR A N 1
ATOM 537 C CA . THR A 1 68 ? 13.470 15.945 -21.515 1.00 83.31 68 THR A CA 1
ATOM 538 C C . THR A 1 68 ? 12.849 14.554 -21.693 1.00 83.31 68 THR A C 1
ATOM 540 O O . THR A 1 68 ? 13.512 13.530 -21.514 1.00 83.31 68 THR A O 1
ATOM 543 N N . SER A 1 69 ? 11.559 14.485 -22.035 1.00 78.88 69 SER A N 1
ATOM 544 C CA . SER A 1 69 ? 10.875 13.197 -22.235 1.00 78.88 69 SER A CA 1
ATOM 545 C C . SER A 1 69 ? 11.503 12.359 -23.353 1.00 78.88 69 SER A C 1
ATOM 547 O O . SER A 1 69 ? 11.554 11.140 -23.228 1.00 78.88 69 SER A O 1
ATOM 549 N N . GLU A 1 70 ? 12.007 12.993 -24.416 1.00 81.19 70 GLU A N 1
ATOM 550 C CA . GLU A 1 70 ? 12.661 12.308 -25.539 1.00 81.19 70 GLU A CA 1
ATOM 551 C C . GLU A 1 70 ? 14.020 11.722 -25.143 1.00 81.19 70 GLU A C 1
ATOM 553 O O . GLU A 1 70 ? 14.292 10.557 -25.426 1.00 81.19 70 GLU A O 1
ATOM 558 N N . GLU A 1 71 ? 14.845 12.486 -24.423 1.00 82.69 71 GLU A N 1
ATOM 559 C CA . GLU A 1 71 ? 16.133 12.009 -23.898 1.00 82.69 71 GLU A CA 1
ATOM 560 C C . GLU A 1 71 ? 15.932 10.873 -22.891 1.00 82.69 71 GLU A C 1
ATOM 562 O O . GLU A 1 71 ? 16.567 9.824 -22.993 1.00 82.69 71 GLU A O 1
ATOM 567 N N . ALA A 1 72 ? 14.981 11.034 -21.964 1.00 81.12 72 ALA A N 1
ATOM 568 C CA . ALA A 1 72 ? 14.627 9.987 -21.015 1.00 81.12 72 ALA A CA 1
ATOM 569 C C . ALA A 1 72 ? 14.114 8.729 -21.731 1.00 81.12 72 ALA A C 1
ATOM 571 O O . ALA A 1 72 ? 14.457 7.617 -21.332 1.00 81.12 72 ALA A O 1
ATOM 572 N N . ALA A 1 73 ? 13.321 8.881 -22.797 1.00 81.38 73 ALA A N 1
ATOM 573 C CA . ALA A 1 73 ? 12.849 7.760 -23.601 1.00 81.38 73 ALA A CA 1
ATOM 574 C C . ALA A 1 73 ? 14.001 7.045 -24.316 1.00 81.38 73 ALA A C 1
ATOM 576 O O . ALA A 1 73 ? 14.028 5.815 -24.311 1.00 81.38 73 ALA A O 1
ATOM 577 N N . ALA A 1 74 ? 14.955 7.774 -24.898 1.00 82.75 74 ALA A N 1
ATOM 578 C CA . ALA A 1 74 ? 16.118 7.194 -25.566 1.00 82.75 74 ALA A CA 1
ATOM 579 C C . ALA A 1 74 ? 17.001 6.405 -24.586 1.00 82.75 74 ALA A C 1
ATOM 581 O O . ALA A 1 74 ? 17.320 5.239 -24.847 1.00 82.75 74 ALA A O 1
ATOM 582 N N . ASP A 1 75 ? 17.305 6.998 -23.430 1.00 80.94 75 ASP A N 1
ATOM 583 C CA . ASP A 1 75 ? 18.090 6.362 -22.373 1.00 80.94 75 ASP A CA 1
ATOM 584 C C . ASP A 1 75 ? 17.385 5.101 -21.856 1.00 80.94 75 ASP A C 1
ATOM 586 O O . ASP A 1 75 ? 17.964 4.013 -21.863 1.00 80.94 75 ASP A O 1
ATOM 590 N N . PHE A 1 76 ? 16.099 5.191 -21.495 1.00 80.62 76 PHE A N 1
ATOM 591 C CA . PHE A 1 76 ? 15.333 4.021 -21.054 1.00 80.62 76 PHE A CA 1
ATOM 592 C C . PHE A 1 76 ? 15.214 2.950 -22.138 1.00 80.62 76 PHE A C 1
ATOM 594 O O . PHE A 1 76 ? 15.292 1.762 -21.827 1.00 80.62 76 PHE A O 1
ATOM 601 N N . SER A 1 77 ? 15.051 3.341 -23.402 1.00 82.75 77 SER A N 1
ATOM 602 C CA . SER A 1 77 ? 14.969 2.398 -24.518 1.00 82.75 77 SER A CA 1
ATOM 603 C C . SER A 1 77 ? 16.237 1.569 -24.633 1.00 82.75 77 SER A C 1
ATOM 605 O O . SER A 1 77 ? 16.159 0.349 -24.760 1.00 82.75 77 SER A O 1
ATOM 607 N N . ALA A 1 78 ? 17.406 2.209 -24.554 1.00 80.88 78 ALA A N 1
ATOM 608 C CA . ALA A 1 78 ? 18.686 1.514 -24.603 1.00 80.88 78 ALA A CA 1
ATOM 609 C C . ALA A 1 78 ? 18.832 0.520 -23.439 1.00 80.88 78 ALA A C 1
ATOM 611 O O . ALA A 1 78 ? 19.226 -0.630 -23.655 1.00 80.88 78 ALA A O 1
ATOM 612 N N . LEU A 1 79 ? 18.443 0.925 -22.225 1.00 77.69 79 LEU A N 1
ATOM 613 C CA . LEU A 1 79 ? 18.512 0.070 -21.036 1.00 77.69 79 LEU A CA 1
ATOM 614 C C . LEU A 1 79 ? 17.575 -1.139 -21.144 1.00 77.69 79 LEU A C 1
ATOM 616 O O . LEU A 1 79 ? 17.993 -2.268 -20.887 1.00 77.69 79 LEU A O 1
ATOM 620 N N . LEU A 1 80 ? 16.322 -0.927 -21.558 1.00 80.94 80 LEU A N 1
ATOM 621 C CA . LEU A 1 80 ? 15.340 -2.004 -21.685 1.00 80.94 80 LEU A CA 1
ATOM 622 C C . LEU A 1 80 ? 15.693 -2.960 -22.830 1.00 80.94 80 LEU A C 1
ATOM 624 O O . LEU A 1 80 ? 15.612 -4.171 -22.645 1.00 80.94 80 LEU A O 1
ATOM 628 N N . ARG A 1 81 ? 16.169 -2.455 -23.975 1.00 82.12 81 ARG A N 1
ATOM 629 C CA . ARG A 1 81 ? 16.655 -3.296 -25.085 1.00 82.12 81 ARG A CA 1
ATOM 630 C C . ARG A 1 81 ? 17.812 -4.188 -24.659 1.00 82.12 81 ARG A C 1
ATOM 632 O O . ARG A 1 81 ? 17.810 -5.377 -24.964 1.00 82.12 81 ARG A O 1
ATOM 639 N N . ALA A 1 82 ? 18.776 -3.639 -23.919 1.00 77.31 82 ALA A N 1
ATOM 640 C CA . ALA A 1 82 ? 19.883 -4.420 -23.375 1.00 77.31 82 ALA A CA 1
ATOM 641 C C . ALA A 1 82 ? 19.396 -5.467 -22.359 1.00 77.31 82 ALA A C 1
ATOM 643 O O . ALA A 1 82 ? 19.860 -6.607 -22.374 1.00 77.31 82 ALA A O 1
ATOM 644 N N . HIS A 1 83 ? 18.434 -5.099 -21.507 1.00 75.81 83 HIS A N 1
ATOM 645 C CA . HIS A 1 83 ? 17.878 -5.985 -20.488 1.00 75.81 83 HIS A CA 1
ATOM 646 C C . HIS A 1 83 ? 17.101 -7.166 -21.088 1.00 75.81 83 HIS A C 1
ATOM 648 O O . HIS A 1 83 ? 17.326 -8.312 -20.702 1.00 75.81 83 HIS A O 1
ATOM 654 N N . PHE A 1 84 ? 16.221 -6.896 -22.054 1.00 77.88 84 PHE A N 1
ATOM 655 C CA . PHE A 1 84 ? 15.402 -7.912 -22.722 1.00 77.88 84 PHE A CA 1
ATOM 656 C C . PHE A 1 84 ? 16.108 -8.591 -23.900 1.00 77.88 84 PHE A C 1
ATOM 658 O O . PHE A 1 84 ? 15.590 -9.566 -24.434 1.00 77.88 84 PHE A O 1
ATOM 665 N N . ARG A 1 85 ? 17.305 -8.117 -24.276 1.00 79.81 85 ARG A N 1
ATOM 666 C CA . ARG A 1 85 ? 18.085 -8.587 -25.435 1.00 79.81 85 ARG A CA 1
ATOM 667 C C . ARG A 1 85 ? 17.291 -8.550 -26.743 1.00 79.81 85 ARG A C 1
ATOM 669 O O . ARG A 1 85 ? 17.490 -9.394 -27.612 1.00 79.81 85 ARG A O 1
ATOM 676 N N . ASP A 1 86 ? 16.415 -7.561 -26.876 1.00 78.88 86 ASP A N 1
ATOM 677 C CA . ASP A 1 86 ? 15.547 -7.402 -28.037 1.00 78.88 86 ASP A CA 1
ATOM 678 C C . ASP A 1 86 ? 15.797 -6.040 -28.703 1.00 78.88 86 ASP A C 1
ATOM 680 O O . ASP A 1 86 ? 15.384 -5.008 -28.165 1.00 78.88 86 ASP A O 1
ATOM 684 N N . PRO A 1 87 ? 16.473 -5.998 -29.868 1.00 73.25 87 PRO A N 1
ATOM 685 C CA . PRO A 1 87 ? 16.688 -4.755 -30.602 1.00 73.25 87 PRO A CA 1
ATOM 686 C C . PRO A 1 87 ? 15.397 -4.204 -31.231 1.00 73.25 87 PRO A C 1
ATOM 688 O O . PRO A 1 87 ? 15.337 -3.010 -31.525 1.00 73.25 87 PRO A O 1
ATOM 691 N N . GLY A 1 88 ? 14.371 -5.043 -31.416 1.00 78.69 88 GLY A N 1
ATOM 692 C CA . GLY A 1 88 ? 13.060 -4.677 -31.951 1.00 78.69 88 GLY A CA 1
ATOM 693 C C . GLY A 1 88 ? 12.114 -4.062 -30.918 1.00 78.69 88 GLY A C 1
ATOM 694 O O . GLY A 1 88 ? 11.021 -3.628 -31.285 1.00 78.69 88 GLY A O 1
ATOM 695 N N . LEU A 1 89 ? 12.525 -3.975 -29.647 1.00 80.75 89 LEU A N 1
ATOM 696 C CA . LEU A 1 89 ? 11.697 -3.422 -28.581 1.00 80.75 89 LEU A CA 1
ATOM 697 C C . LEU A 1 89 ? 11.329 -1.960 -28.879 1.00 80.75 89 LEU A C 1
ATOM 699 O O . LEU A 1 89 ? 12.189 -1.066 -28.950 1.00 80.75 89 LEU A O 1
ATOM 703 N N . SER A 1 90 ? 10.024 -1.728 -29.012 1.00 80.75 90 SER A N 1
ATOM 704 C CA . SER A 1 90 ? 9.432 -0.397 -29.077 1.00 80.75 90 SER A CA 1
ATOM 705 C C . SER A 1 90 ? 9.116 0.077 -27.667 1.00 80.75 90 SER A C 1
ATOM 707 O O . SER A 1 90 ? 8.397 -0.587 -26.921 1.00 80.75 90 SER A O 1
ATOM 709 N N . VAL A 1 91 ? 9.669 1.226 -27.295 1.00 81.25 91 VAL A N 1
ATOM 710 C CA . VAL A 1 91 ? 9.494 1.813 -25.969 1.00 81.25 91 VAL A CA 1
ATOM 711 C C . VAL A 1 91 ? 8.829 3.164 -26.144 1.00 81.25 91 VAL A C 1
ATOM 713 O O . VAL A 1 91 ? 9.273 4.002 -26.926 1.00 81.25 91 VAL A O 1
ATOM 716 N N . ARG A 1 92 ? 7.746 3.363 -25.401 1.00 82.69 92 ARG A N 1
ATOM 717 C CA . ARG A 1 92 ? 7.070 4.649 -25.266 1.00 82.69 92 ARG A CA 1
ATOM 718 C C . ARG A 1 92 ? 7.148 5.048 -23.799 1.00 82.69 92 ARG A C 1
ATOM 720 O O . ARG A 1 92 ? 6.939 4.207 -22.927 1.00 82.69 92 ARG A O 1
ATOM 727 N N . LEU A 1 93 ? 7.481 6.307 -23.534 1.00 84.19 93 LEU A N 1
ATOM 728 C CA . LEU A 1 93 ? 7.671 6.822 -22.182 1.00 84.19 93 LEU A CA 1
ATOM 729 C C . LEU A 1 93 ? 6.900 8.127 -22.022 1.00 84.19 93 LEU A C 1
ATOM 731 O O . LEU A 1 93 ? 7.017 9.029 -22.846 1.00 84.19 93 LEU A O 1
ATOM 735 N N . LYS A 1 94 ? 6.152 8.227 -20.924 1.00 84.12 94 LYS A N 1
ATOM 736 C CA . LYS A 1 94 ? 5.573 9.477 -20.440 1.00 84.12 94 LYS A CA 1
ATOM 737 C C . LYS A 1 94 ? 6.152 9.763 -19.067 1.00 84.12 94 LYS A C 1
ATOM 739 O O . LYS A 1 94 ? 6.111 8.918 -18.174 1.00 84.12 94 LYS A O 1
ATOM 744 N N . LYS A 1 95 ? 6.708 10.959 -18.917 1.00 79.56 95 LYS A N 1
ATOM 745 C CA . LYS A 1 95 ? 7.147 11.483 -17.630 1.00 79.56 95 LYS A CA 1
ATOM 746 C C . LYS A 1 95 ? 5.950 12.159 -16.976 1.00 79.56 95 LYS A C 1
ATOM 748 O O . LYS A 1 95 ? 5.417 13.111 -17.535 1.00 79.56 95 LYS A O 1
ATOM 753 N N . ASP A 1 96 ? 5.548 11.662 -15.815 1.00 74.50 96 ASP A N 1
ATOM 754 C CA . ASP A 1 96 ? 4.493 12.266 -15.003 1.00 74.50 96 ASP A CA 1
ATOM 755 C C . ASP A 1 96 ? 5.076 12.734 -13.665 1.00 74.50 96 ASP A C 1
ATOM 757 O O . ASP A 1 96 ? 6.018 12.131 -13.135 1.00 74.50 96 ASP A O 1
ATOM 761 N N . ILE A 1 97 ? 4.546 13.834 -13.138 1.00 69.62 97 ILE A N 1
ATOM 762 C CA . ILE A 1 97 ? 4.909 14.351 -11.820 1.00 69.62 97 ILE A CA 1
ATOM 763 C C . ILE A 1 97 ? 3.786 13.947 -10.882 1.00 69.62 97 ILE A C 1
ATOM 765 O O . ILE A 1 97 ? 2.717 14.545 -10.897 1.00 69.62 97 ILE A O 1
ATOM 769 N N . LEU A 1 98 ? 4.056 12.948 -10.045 1.00 64.75 98 LEU A N 1
ATOM 770 C CA . LEU A 1 98 ? 3.130 12.532 -9.000 1.00 64.75 98 LEU A CA 1
ATOM 771 C C . LEU A 1 98 ? 3.095 13.605 -7.910 1.00 64.75 98 LEU A C 1
ATOM 773 O O . LEU A 1 98 ? 3.903 13.587 -6.979 1.00 64.75 98 LEU A O 1
ATOM 777 N N . ASP A 1 99 ? 2.179 14.557 -8.045 1.00 54.97 99 ASP A N 1
ATOM 778 C CA . ASP A 1 99 ? 1.866 15.513 -6.992 1.00 54.97 99 ASP A CA 1
ATOM 779 C C . ASP A 1 99 ? 0.715 14.993 -6.105 1.00 54.97 99 ASP A C 1
ATOM 781 O O . ASP A 1 99 ? -0.106 14.157 -6.491 1.00 54.97 99 ASP A O 1
ATOM 785 N N . LEU A 1 100 ? 0.655 15.469 -4.861 1.00 50.03 100 LEU A N 1
ATOM 786 C CA . LEU A 1 100 ? -0.426 15.121 -3.927 1.00 50.03 100 LEU A CA 1
ATOM 787 C C . LEU A 1 100 ? -1.798 15.676 -4.372 1.00 50.03 100 LEU A C 1
ATOM 789 O O . LEU A 1 100 ? -2.825 15.275 -3.824 1.00 50.03 100 LEU A O 1
ATOM 793 N N . GLY A 1 101 ? -1.834 16.584 -5.352 1.00 52.09 101 GLY A N 1
ATOM 794 C CA . GLY A 1 101 ? -3.049 17.143 -5.944 1.00 52.09 101 GLY A CA 1
ATOM 795 C C . GLY A 1 101 ? -3.720 16.191 -6.939 1.00 52.09 101 GLY A C 1
ATOM 796 O O . GLY A 1 101 ? -4.944 16.089 -6.946 1.00 52.09 101 GLY A O 1
ATOM 797 N N . GLN A 1 102 ? -2.953 15.404 -7.695 1.00 44.03 102 GLN A N 1
ATOM 798 C CA . GLN A 1 102 ? -3.437 14.367 -8.608 1.00 44.03 102 GLN A CA 1
ATOM 799 C C . GLN A 1 102 ? -4.185 13.250 -7.858 1.00 44.03 102 GLN A C 1
ATOM 801 O O . GLN A 1 102 ? -5.144 12.692 -8.390 1.00 44.03 102 GLN A O 1
ATOM 806 N N . PHE A 1 103 ? -3.849 13.002 -6.585 1.00 49.31 103 PHE A N 1
ATOM 807 C CA . PHE A 1 103 ? -4.635 12.136 -5.692 1.00 49.31 103 PHE A CA 1
ATOM 808 C C . PHE A 1 103 ? -6.044 12.690 -5.394 1.00 49.31 103 PHE A C 1
ATOM 810 O O . PHE A 1 103 ? -6.954 11.921 -5.083 1.00 49.31 103 PHE A O 1
ATOM 817 N N . GLN A 1 104 ? -6.256 14.009 -5.489 1.00 42.12 104 GLN A N 1
ATOM 818 C CA . GLN A 1 104 ? -7.564 14.649 -5.287 1.00 42.12 104 GLN A CA 1
ATOM 819 C C . GLN A 1 104 ? -8.390 14.701 -6.586 1.00 42.12 104 GLN A C 1
ATOM 821 O O . GLN A 1 104 ? -9.622 14.652 -6.538 1.00 42.12 104 GLN A O 1
ATOM 826 N N . SER A 1 105 ? -7.730 14.760 -7.748 1.00 43.06 105 SER A N 1
ATOM 827 C CA . SER A 1 105 ? -8.347 14.924 -9.075 1.00 43.06 105 SER A CA 1
ATOM 828 C C . SER A 1 105 ? -9.183 13.730 -9.545 1.00 43.06 105 SER A C 1
ATOM 830 O O . SER A 1 105 ? -10.155 13.923 -10.275 1.00 43.06 105 SER A O 1
ATOM 832 N N . LEU A 1 106 ? -8.898 12.513 -9.068 1.00 45.09 106 LEU A N 1
ATOM 833 C CA . LEU A 1 106 ? -9.705 11.314 -9.356 1.00 45.09 106 LEU A CA 1
ATOM 834 C C . LEU A 1 106 ? -11.151 11.396 -8.841 1.00 45.09 106 LEU A C 1
ATOM 836 O O . LEU A 1 106 ? -11.998 10.600 -9.236 1.00 45.09 106 LEU A O 1
ATOM 840 N N . ARG A 1 107 ? -11.461 12.367 -7.973 1.00 44.31 107 ARG A N 1
ATOM 841 C CA . ARG A 1 107 ? -12.818 12.612 -7.463 1.00 44.31 107 ARG A CA 1
ATOM 842 C C . ARG A 1 107 ? -13.654 13.531 -8.367 1.00 44.31 107 ARG A C 1
ATOM 844 O O . ARG A 1 107 ? -14.821 13.764 -8.067 1.00 44.31 107 ARG A O 1
ATOM 851 N N . LYS A 1 108 ? -13.076 14.084 -9.441 1.00 39.22 108 LYS A N 1
ATOM 852 C CA . LYS A 1 108 ? -13.690 15.127 -10.286 1.00 39.22 108 LYS A CA 1
ATOM 853 C C . LYS A 1 108 ? -13.883 14.729 -11.757 1.00 39.22 108 LYS A C 1
ATOM 855 O O . LYS A 1 108 ? -13.962 15.606 -12.613 1.00 39.22 108 LYS A O 1
ATOM 860 N N . ALA A 1 109 ? -14.020 13.444 -12.078 1.00 35.31 109 ALA A N 1
ATOM 861 C CA . ALA A 1 109 ? -14.586 13.080 -13.378 1.00 35.31 109 ALA A CA 1
ATOM 8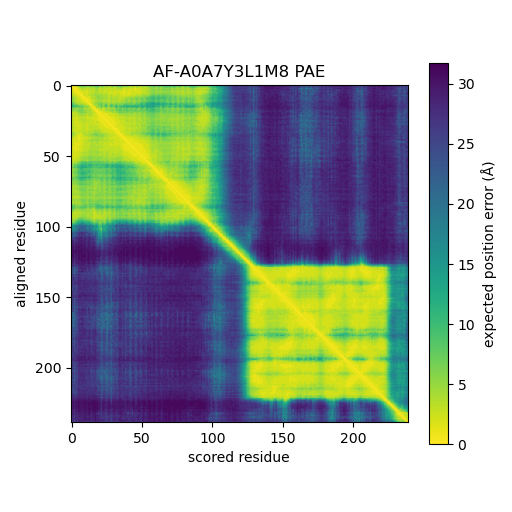62 C C . ALA A 1 109 ? -16.069 13.518 -13.413 1.00 35.31 109 ALA A C 1
ATOM 864 O O . ALA A 1 109 ? -16.830 13.135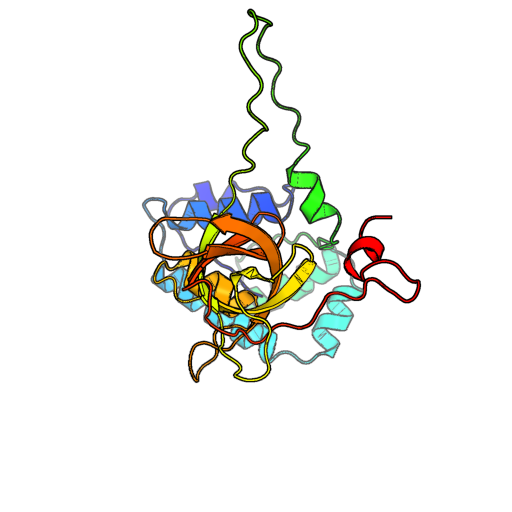 -12.518 1.00 35.31 109 ALA A O 1
ATOM 865 N N . PRO A 1 110 ? -16.509 14.342 -14.382 1.00 39.53 110 PRO A N 1
ATOM 866 C CA . PRO A 1 110 ? -17.905 14.740 -14.474 1.00 39.53 110 PRO A CA 1
ATOM 867 C C . PRO A 1 110 ? -18.729 13.519 -14.884 1.00 39.53 110 PRO A C 1
ATOM 869 O O . PRO A 1 110 ? -18.594 13.001 -15.991 1.00 39.53 110 PRO A O 1
ATOM 872 N N . ALA A 1 111 ? -19.574 13.039 -13.973 1.00 39.88 111 ALA A N 1
ATOM 873 C CA . ALA A 1 111 ? -20.544 12.000 -14.285 1.00 39.88 111 ALA A CA 1
ATOM 874 C C . ALA A 1 111 ? -21.471 12.484 -15.422 1.00 39.88 111 ALA A C 1
ATOM 876 O O . ALA A 1 111 ? -21.926 13.634 -15.377 1.00 39.88 111 ALA A O 1
ATOM 877 N N . PRO A 1 112 ? -21.780 11.647 -16.431 1.00 37.69 112 PRO A N 1
ATOM 878 C CA . PRO A 1 112 ? -22.759 12.004 -17.446 1.00 37.69 112 PRO A CA 1
ATOM 879 C C . PRO A 1 112 ? -24.114 12.236 -16.769 1.00 37.69 112 PRO A C 1
ATOM 881 O O . PRO A 1 112 ? -24.610 11.400 -16.012 1.00 37.69 112 PRO A O 1
ATOM 884 N N . ALA A 1 113 ? -24.687 13.415 -17.008 1.00 39.34 113 ALA A N 1
ATOM 885 C CA . ALA A 1 113 ? -25.941 13.845 -16.412 1.00 39.34 113 ALA A CA 1
ATOM 886 C C . ALA A 1 113 ? -27.101 12.944 -16.873 1.00 39.34 113 ALA A C 1
ATOM 888 O O . ALA A 1 113 ? -27.569 13.053 -18.004 1.00 39.34 113 ALA A O 1
ATOM 889 N N . ALA A 1 114 ? -27.583 12.076 -15.983 1.00 36.53 114 ALA A N 1
ATOM 890 C CA . ALA A 1 114 ? -28.861 11.388 -16.144 1.00 36.53 114 ALA A CA 1
ATOM 891 C C . ALA A 1 114 ? -30.021 12.269 -15.625 1.00 36.53 114 ALA A C 1
ATOM 893 O O . ALA A 1 114 ? -29.814 13.112 -14.743 1.00 36.53 114 ALA A O 1
ATOM 894 N N . PRO A 1 115 ? -31.245 12.128 -16.172 1.00 39.66 115 PRO A N 1
ATOM 895 C CA . PRO A 1 115 ? -32.301 13.119 -16.022 1.00 39.66 115 PRO A CA 1
ATOM 896 C C . PRO A 1 115 ? -32.935 13.097 -14.629 1.00 39.66 115 PRO A C 1
ATOM 898 O O . PRO A 1 115 ? -33.136 12.051 -14.016 1.00 39.66 115 PRO A O 1
ATOM 901 N N . ARG A 1 116 ? -33.307 14.295 -14.168 1.00 43.56 116 ARG A N 1
ATOM 902 C CA . ARG A 1 116 ? -34.030 14.570 -12.920 1.00 43.56 116 ARG A CA 1
ATOM 903 C C . ARG A 1 116 ? -35.313 13.737 -12.795 1.00 43.56 116 ARG A C 1
ATOM 905 O O . ARG A 1 116 ? -36.261 13.948 -13.545 1.00 43.56 116 ARG A O 1
ATOM 912 N N . GLY A 1 117 ? -35.381 12.916 -11.747 1.00 32.56 117 GLY A N 1
ATOM 913 C CA . GLY A 1 117 ? -36.598 12.259 -11.270 1.00 32.56 117 GLY A CA 1
ATOM 914 C C . GLY A 1 117 ? -36.624 12.161 -9.741 1.00 32.56 117 GLY A C 1
ATOM 915 O O . GLY A 1 117 ? -35.873 11.393 -9.164 1.00 32.56 117 GLY A O 1
ATOM 916 N N . ARG A 1 118 ? -37.473 12.996 -9.126 1.00 31.62 118 ARG A N 1
ATOM 917 C CA . ARG A 1 118 ? -38.077 12.960 -7.772 1.00 31.62 118 ARG A CA 1
ATOM 918 C C . ARG A 1 118 ? -37.320 12.333 -6.573 1.00 31.62 118 ARG A C 1
ATOM 920 O O . ARG A 1 118 ? -37.107 11.137 -6.473 1.00 31.62 118 ARG A O 1
ATOM 927 N N . ALA A 1 119 ? -37.101 13.222 -5.601 1.00 39.88 119 ALA A N 1
ATOM 928 C CA . ALA A 1 119 ? -36.678 13.077 -4.207 1.00 39.88 119 ALA A CA 1
ATOM 929 C C . ALA A 1 119 ? -37.026 11.781 -3.440 1.00 39.88 119 ALA A C 1
ATOM 931 O O . ALA A 1 119 ? -38.198 11.430 -3.318 1.00 39.88 119 ALA A O 1
ATOM 932 N N . ALA A 1 120 ? -36.020 11.245 -2.733 1.00 29.72 120 ALA A N 1
ATOM 933 C CA . ALA A 1 120 ? -36.144 10.736 -1.364 1.00 29.72 120 ALA A CA 1
ATOM 934 C C . ALA A 1 120 ? -34.773 10.724 -0.644 1.00 29.72 120 ALA A C 1
ATOM 936 O O . ALA A 1 120 ? -33.798 10.214 -1.175 1.00 29.72 120 ALA A O 1
ATOM 937 N N . MET A 1 121 ? -34.759 11.313 0.559 1.00 31.58 121 MET A N 1
ATOM 938 C CA . MET A 1 121 ? -33.838 11.157 1.701 1.00 31.58 121 MET A CA 1
ATOM 939 C C . MET A 1 121 ? -32.306 11.208 1.526 1.00 31.58 121 MET A C 1
ATOM 941 O O . MET A 1 121 ? -31.671 10.441 0.817 1.00 31.58 121 MET A O 1
ATOM 945 N N . ARG A 1 122 ? -31.714 12.089 2.345 1.00 36.91 122 ARG A N 1
ATOM 946 C CA . ARG A 1 122 ? -30.296 12.163 2.718 1.00 36.91 122 ARG A CA 1
ATOM 947 C C . ARG A 1 122 ? -29.716 10.776 3.041 1.00 36.91 122 ARG A C 1
ATOM 949 O O . ARG A 1 122 ? -29.966 10.249 4.119 1.00 36.91 122 ARG A O 1
ATOM 956 N N . GLY A 1 123 ? -28.866 10.266 2.161 1.00 29.23 123 GLY A N 1
ATOM 957 C CA . GLY A 1 123 ? -27.722 9.440 2.530 1.00 29.23 123 GLY A CA 1
ATOM 958 C C . GLY A 1 123 ? -26.480 10.268 2.234 1.00 29.23 123 GLY A C 1
ATOM 959 O O . GLY A 1 123 ? -26.314 10.725 1.104 1.00 29.23 123 GLY A O 1
ATOM 960 N N . ALA A 1 124 ? -25.652 10.542 3.244 1.00 35.53 124 ALA A N 1
ATOM 961 C CA . ALA A 1 124 ? -24.298 11.016 2.992 1.00 35.53 124 ALA A CA 1
ATOM 962 C C . ALA A 1 124 ? -23.670 10.037 1.997 1.00 35.53 124 ALA A C 1
ATOM 964 O O . ALA A 1 124 ? -23.745 8.832 2.224 1.00 35.53 124 ALA A O 1
ATOM 965 N N . ALA A 1 125 ? -23.153 10.550 0.880 1.00 35.44 125 ALA A N 1
ATOM 966 C CA . ALA A 1 125 ? -22.456 9.745 -0.106 1.00 35.44 125 ALA A CA 1
ATOM 967 C C . ALA A 1 125 ? -21.382 8.944 0.634 1.00 35.44 125 ALA A C 1
ATOM 969 O O . ALA A 1 125 ? -20.391 9.508 1.095 1.00 35.44 125 ALA A O 1
ATOM 970 N N . THR A 1 126 ? -21.631 7.652 0.830 1.00 40.12 126 THR A N 1
ATOM 971 C CA . THR A 1 126 ? -20.626 6.707 1.282 1.00 40.12 126 THR A CA 1
ATOM 972 C C . THR A 1 126 ? -19.582 6.688 0.184 1.00 40.12 126 THR A C 1
ATOM 974 O O . THR A 1 126 ? -19.749 6.025 -0.833 1.00 40.12 126 THR A O 1
ATOM 977 N N . GLU A 1 127 ? -18.541 7.504 0.356 1.00 47.09 127 GLU A N 1
ATOM 978 C CA . GLU A 1 127 ? -17.245 7.229 -0.246 1.00 47.09 127 GLU A CA 1
ATOM 979 C C . GLU A 1 127 ? -16.968 5.741 0.023 1.00 47.09 127 GLU A C 1
ATOM 981 O O . GLU A 1 127 ? -17.106 5.318 1.173 1.00 47.09 127 GLU A O 1
ATOM 986 N N . ASP A 1 128 ? -16.657 4.947 -1.009 1.00 57.41 128 ASP A N 1
ATOM 987 C CA . ASP A 1 128 ? -16.316 3.525 -0.869 1.00 57.41 128 ASP A CA 1
ATOM 988 C C . ASP A 1 128 ? -15.056 3.398 0.001 1.00 57.41 128 ASP A C 1
ATOM 990 O O . ASP A 1 128 ? -13.918 3.404 -0.472 1.00 57.41 128 ASP A O 1
ATOM 994 N N . LEU A 1 129 ? -15.265 3.385 1.315 1.00 76.44 129 LEU A N 1
ATOM 995 C CA . LEU A 1 129 ? -14.226 3.363 2.323 1.00 76.44 129 LEU A CA 1
ATOM 996 C C . LEU A 1 129 ? -13.725 1.931 2.451 1.00 76.44 129 LEU A C 1
ATOM 998 O O . LEU A 1 129 ? -14.457 1.046 2.897 1.00 76.44 129 LEU A O 1
ATOM 1002 N N . LEU A 1 130 ? -12.459 1.698 2.112 1.00 82.94 130 LEU A N 1
ATOM 1003 C CA . LEU A 1 130 ? -11.826 0.427 2.415 1.00 82.94 130 LEU A CA 1
ATOM 1004 C C . LEU A 1 130 ? -11.562 0.364 3.920 1.00 82.94 130 LEU A C 1
ATOM 1006 O O . LEU A 1 130 ? -10.648 1.014 4.430 1.00 82.94 130 LEU A O 1
ATOM 1010 N N . VAL A 1 131 ? -12.371 -0.425 4.621 1.00 90.88 131 VAL A N 1
ATOM 1011 C CA . VAL A 1 131 ? -12.214 -0.675 6.055 1.00 90.88 131 VAL A CA 1
ATOM 1012 C C . VAL A 1 131 ? -11.419 -1.961 6.261 1.00 90.88 131 VAL A C 1
ATOM 1014 O O . VAL A 1 131 ? -11.807 -3.031 5.783 1.00 90.88 131 VAL A O 1
ATOM 1017 N N . LEU A 1 132 ? -10.287 -1.846 6.948 1.00 92.25 132 LEU A N 1
ATOM 1018 C CA . LEU A 1 132 ? -9.379 -2.934 7.295 1.00 92.25 132 LEU A CA 1
ATOM 1019 C C . LEU A 1 132 ? -9.624 -3.406 8.729 1.00 92.25 132 LEU A C 1
ATOM 1021 O O . LEU A 1 132 ? -9.952 -2.613 9.607 1.00 92.25 132 LEU A O 1
ATOM 1025 N N . ARG A 1 133 ? -9.397 -4.689 9.007 1.00 95.38 133 ARG A N 1
ATOM 1026 C CA . ARG A 1 133 ? -9.338 -5.159 10.395 1.00 95.38 133 ARG A CA 1
ATOM 1027 C C . ARG A 1 133 ? -8.014 -4.747 11.040 1.00 95.38 133 ARG A C 1
ATOM 1029 O O . ARG A 1 133 ? -6.942 -5.102 10.539 1.00 95.38 133 ARG A O 1
ATOM 1036 N N . ILE A 1 134 ? -8.081 -4.053 12.173 1.00 96.06 134 ILE A N 1
ATOM 1037 C CA . ILE A 1 134 ? -6.893 -3.638 12.930 1.00 96.06 134 ILE A CA 1
ATOM 1038 C C . ILE A 1 134 ? -6.921 -4.149 14.371 1.00 96.06 134 ILE A C 1
ATOM 1040 O O . ILE A 1 134 ? -7.957 -4.556 14.892 1.00 96.06 134 ILE A O 1
ATOM 1044 N N . ALA A 1 135 ? -5.752 -4.148 14.999 1.00 96.19 135 ALA A N 1
ATOM 1045 C CA . ALA A 1 135 ? -5.564 -4.330 16.430 1.00 96.19 135 ALA A CA 1
ATOM 1046 C C . ALA A 1 135 ? -4.869 -3.086 16.988 1.00 96.19 135 ALA A C 1
ATOM 1048 O O . ALA A 1 135 ? -3.999 -2.526 16.326 1.00 96.19 135 ALA A O 1
ATOM 1049 N N . LEU A 1 136 ? -5.256 -2.649 18.183 1.00 95.69 136 LEU A N 1
ATOM 1050 C CA . LEU A 1 136 ? -4.655 -1.492 18.845 1.00 95.69 136 LEU A CA 1
ATOM 1051 C C . LEU A 1 136 ? -3.682 -1.975 19.918 1.00 95.69 136 LEU A C 1
ATOM 1053 O O . LEU A 1 136 ? -3.999 -2.908 20.657 1.00 95.69 136 LEU A O 1
ATOM 1057 N N . ASP A 1 137 ? -2.510 -1.352 19.986 1.00 94.50 137 ASP A N 1
ATOM 1058 C CA . ASP A 1 137 ? -1.501 -1.678 20.990 1.00 94.50 137 ASP A CA 1
ATOM 1059 C C . ASP A 1 137 ? -1.936 -1.167 22.370 1.00 94.50 137 ASP A C 1
ATOM 1061 O O . ASP A 1 137 ? -2.476 -0.068 22.520 1.00 94.50 137 ASP A O 1
ATOM 1065 N N . GLU A 1 138 ? -1.681 -1.980 23.389 1.00 93.88 138 GLU A N 1
ATOM 1066 C CA . GLU A 1 138 ? -2.043 -1.691 24.774 1.00 93.88 138 GLU A CA 1
ATOM 1067 C C . GLU A 1 138 ? -0.939 -0.918 25.492 1.00 93.88 138 GLU A C 1
ATOM 1069 O O . GLU A 1 138 ? 0.253 -1.098 25.228 1.00 93.88 138 GLU A O 1
ATOM 1074 N N . ASP A 1 139 ? -1.351 -0.074 26.432 1.00 92.12 139 ASP A N 1
ATOM 1075 C CA . ASP A 1 139 ? -0.451 0.634 27.335 1.00 92.12 139 ASP A CA 1
ATOM 1076 C C . ASP A 1 139 ? -1.147 0.845 28.679 1.00 92.12 139 ASP A C 1
ATOM 1078 O O . ASP A 1 139 ? -2.227 1.430 28.728 1.00 92.12 139 ASP A O 1
ATOM 1082 N N . LEU A 1 140 ? -0.545 0.368 29.773 1.00 87.75 140 LEU A N 1
ATOM 1083 C CA . LEU A 1 140 ? -1.124 0.475 31.116 1.00 87.75 140 LEU A CA 1
ATOM 1084 C C . LEU A 1 140 ? -1.241 1.928 31.588 1.00 87.75 140 LEU A C 1
ATOM 1086 O O . LEU A 1 140 ? -2.115 2.235 32.399 1.00 87.75 140 LEU A O 1
ATOM 1090 N N . GLU A 1 141 ? -0.398 2.820 31.068 1.00 88.94 141 GLU A N 1
ATOM 1091 C CA . GLU A 1 141 ? -0.450 4.254 31.366 1.00 88.94 141 GLU A CA 1
ATOM 1092 C C . GLU A 1 141 ? -1.342 5.026 30.380 1.00 88.94 141 GLU A C 1
ATOM 1094 O O . GLU A 1 141 ? -1.647 6.201 30.593 1.00 88.94 141 GLU A O 1
ATOM 1099 N N . GLY A 1 142 ? -1.814 4.360 29.324 1.00 89.00 142 GLY A N 1
ATOM 1100 C CA . GLY A 1 142 ? -2.661 4.942 28.292 1.00 89.00 142 GLY A CA 1
ATOM 1101 C C . GLY A 1 142 ? -4.093 5.248 28.752 1.00 89.00 142 GLY A C 1
ATOM 1102 O O . GLY A 1 142 ? -4.554 4.734 29.785 1.00 89.00 142 GLY A O 1
ATOM 1103 N N . PRO A 1 143 ? -4.833 6.083 27.995 1.00 91.69 143 PRO A N 1
ATOM 1104 C CA . PRO A 1 143 ? -6.249 6.319 28.250 1.00 91.69 143 PRO A CA 1
ATOM 1105 C C . PRO A 1 143 ? -7.074 5.046 27.996 1.00 91.69 143 PRO A C 1
ATOM 1107 O O . PRO A 1 143 ? -6.718 4.241 27.125 1.00 91.69 143 PRO A O 1
ATOM 1110 N N . PRO A 1 144 ? -8.187 4.848 28.723 1.00 94.25 144 PRO A N 1
ATOM 1111 C CA . PRO A 1 144 ? -9.133 3.789 28.400 1.00 94.25 144 PRO A CA 1
ATOM 1112 C C . PRO A 1 144 ? -9.790 4.055 27.037 1.00 94.25 144 PRO A C 1
ATOM 1114 O O . PRO A 1 144 ? -9.989 5.204 26.637 1.00 94.25 144 PRO A O 1
ATOM 1117 N N . ALA A 1 145 ? -10.149 2.987 26.328 1.00 92.31 145 ALA A N 1
ATOM 1118 C CA . ALA A 1 145 ? -10.733 3.044 24.991 1.00 92.31 145 ALA A CA 1
ATOM 1119 C C . ALA A 1 145 ? -11.999 3.912 24.914 1.00 92.31 145 ALA A C 1
ATOM 1121 O O . ALA A 1 145 ? -12.225 4.585 23.910 1.00 92.31 145 ALA 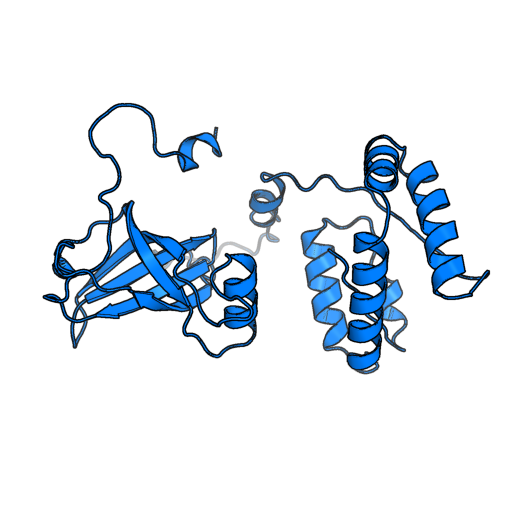A O 1
ATOM 1122 N N . SER A 1 146 ? -12.801 3.933 25.980 1.00 91.19 146 SER A N 1
ATOM 1123 C CA . SER A 1 146 ? -14.000 4.771 26.090 1.00 91.19 146 SER A CA 1
ATOM 1124 C C . SER A 1 146 ? -13.724 6.273 26.211 1.00 91.19 146 SER A C 1
ATOM 1126 O O . SER A 1 146 ? -14.619 7.072 25.943 1.00 91.19 146 SER A O 1
ATOM 1128 N N . GLU A 1 147 ? -12.514 6.672 26.609 1.00 91.56 147 GLU A N 1
ATOM 1129 C CA . GLU A 1 147 ? -12.121 8.079 26.769 1.00 91.56 147 GLU A CA 1
ATOM 1130 C C . GLU A 1 147 ? -11.377 8.649 25.559 1.00 91.56 147 GLU A C 1
ATOM 1132 O O . GLU A 1 147 ? -11.068 9.847 25.543 1.00 91.56 147 GLU A O 1
ATOM 1137 N N . LEU A 1 148 ? -11.090 7.819 24.551 1.00 89.75 148 LEU A N 1
ATOM 1138 C CA . LEU A 1 148 ? -10.509 8.293 23.302 1.00 89.75 148 LEU A CA 1
ATOM 1139 C C . LEU A 1 148 ? -11.419 9.320 22.632 1.00 89.75 148 LEU A C 1
ATOM 1141 O O . LEU A 1 148 ? -12.635 9.361 22.837 1.00 89.75 148 LEU A O 1
ATOM 1145 N N . ARG A 1 149 ? -10.819 10.176 21.809 1.00 86.06 149 ARG A N 1
ATOM 1146 C CA . ARG A 1 149 ? -11.534 11.180 21.023 1.00 86.06 149 ARG A CA 1
ATOM 1147 C C . ARG A 1 149 ? -11.061 11.160 19.582 1.00 86.06 149 ARG A C 1
ATOM 1149 O O . ARG A 1 149 ? -9.922 10.809 19.282 1.00 86.06 149 ARG A O 1
ATOM 1156 N N . ALA A 1 150 ? -11.938 11.599 18.684 1.00 83.19 150 ALA A N 1
ATOM 1157 C CA . ALA A 1 150 ? -11.543 11.859 17.308 1.00 83.19 150 ALA A CA 1
ATOM 1158 C C . ALA A 1 150 ? -10.363 12.850 17.279 1.00 83.19 150 ALA A C 1
ATOM 1160 O O . ALA A 1 150 ? -10.415 13.913 17.903 1.00 83.19 150 ALA A O 1
ATOM 1161 N N . GLY A 1 151 ? -9.307 12.493 16.552 1.00 77.25 151 GLY A N 1
ATOM 1162 C CA . GLY A 1 151 ? -8.050 13.235 16.466 1.00 77.25 151 GLY A CA 1
ATOM 1163 C C . GLY A 1 151 ? -6.932 12.751 17.395 1.00 77.25 151 GLY A C 1
ATOM 1164 O O . GLY A 1 151 ? -5.795 13.179 17.194 1.00 77.25 151 GLY A O 1
ATOM 1165 N N . ASP A 1 152 ? -7.205 11.866 18.358 1.00 81.88 152 ASP A N 1
ATOM 1166 C CA . ASP A 1 152 ? -6.149 11.199 19.130 1.00 81.88 152 ASP A CA 1
ATOM 1167 C C . ASP A 1 152 ? -5.360 10.242 18.232 1.00 81.88 152 ASP A C 1
ATOM 1169 O O . ASP A 1 152 ? -5.933 9.600 17.354 1.00 81.88 152 ASP A O 1
ATOM 1173 N N . LEU A 1 153 ? -4.047 10.142 18.430 1.00 87.19 153 LEU A N 1
ATOM 1174 C CA . LEU A 1 153 ? -3.191 9.222 17.680 1.00 87.19 153 LEU A CA 1
ATOM 1175 C C . LEU A 1 153 ? -3.105 7.899 18.431 1.00 87.19 153 LEU A C 1
ATOM 1177 O O . LEU A 1 153 ? -2.619 7.880 19.557 1.00 87.19 153 LEU A O 1
ATOM 1181 N N . VAL A 1 154 ? -3.551 6.805 17.817 1.00 92.88 154 VAL A N 1
ATOM 1182 C CA . VAL A 1 154 ? -3.460 5.448 18.375 1.00 92.88 154 VAL A CA 1
ATOM 1183 C C . VAL A 1 154 ? -2.406 4.632 17.641 1.00 92.88 154 VAL A C 1
ATOM 1185 O O . VAL A 1 154 ? -2.240 4.758 16.430 1.00 92.88 154 VAL A O 1
ATOM 1188 N N . SER A 1 155 ? -1.716 3.759 18.368 1.00 94.31 155 SER A N 1
ATOM 1189 C CA . SER A 1 155 ? -0.782 2.791 17.789 1.00 94.31 155 SER A CA 1
ATOM 1190 C C . SER A 1 155 ? -1.547 1.551 17.313 1.00 94.31 155 SER A C 1
ATOM 1192 O O . SER A 1 155 ? -2.068 0.794 18.132 1.00 94.31 155 SER A O 1
ATOM 1194 N N . ALA A 1 156 ? -1.638 1.340 15.998 1.00 93.88 156 ALA A N 1
ATOM 1195 C CA . ALA A 1 156 ? -2.476 0.312 15.378 1.00 93.88 156 ALA A CA 1
ATOM 1196 C C . ALA A 1 156 ? -1.689 -0.642 14.465 1.00 93.88 156 ALA A C 1
ATOM 1198 O O . ALA A 1 156 ? -0.831 -0.225 13.693 1.00 93.88 156 ALA A O 1
ATOM 1199 N N . ARG A 1 157 ? -2.029 -1.932 14.482 1.00 94.94 157 ARG A N 1
ATOM 1200 C CA . ARG A 1 157 ? -1.507 -2.962 13.571 1.00 94.94 157 ARG A CA 1
ATOM 1201 C C . ARG A 1 157 ? -2.605 -3.441 12.641 1.00 94.94 157 ARG A 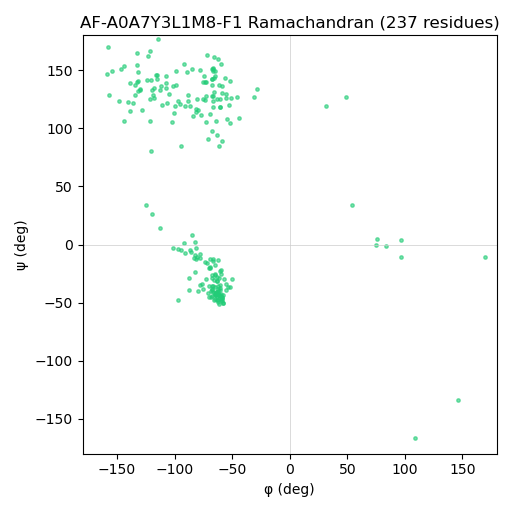C 1
ATOM 1203 O O . ARG A 1 157 ? -3.711 -3.741 13.085 1.00 94.94 157 ARG A O 1
ATOM 1210 N N . ILE A 1 158 ? -2.290 -3.589 11.362 1.00 91.19 158 ILE A N 1
ATOM 1211 C CA . ILE A 1 158 ? -3.211 -4.183 10.391 1.00 91.19 158 ILE A CA 1
ATOM 1212 C C . ILE A 1 158 ? -3.123 -5.705 10.519 1.00 91.19 158 ILE A C 1
ATOM 1214 O O . ILE A 1 158 ? -2.082 -6.296 10.243 1.00 91.19 158 ILE A O 1
ATOM 1218 N N . VAL A 1 159 ? -4.213 -6.334 10.963 1.00 94.06 159 VAL A N 1
ATOM 1219 C CA . VAL A 1 159 ? -4.306 -7.790 11.225 1.00 94.06 159 VAL A CA 1
ATOM 1220 C C . VAL A 1 159 ? -5.253 -8.495 10.252 1.00 94.06 159 VAL A C 1
ATOM 1222 O O . VAL A 1 159 ? -5.698 -9.619 10.470 1.00 94.06 159 VAL A O 1
ATOM 1225 N N . ASP A 1 160 ? -5.603 -7.804 9.179 1.00 89.81 160 ASP A N 1
ATOM 1226 C CA . ASP A 1 160 ? -6.507 -8.271 8.146 1.00 89.81 160 ASP A CA 1
ATOM 1227 C C . ASP A 1 160 ? -5.782 -9.207 7.167 1.00 89.81 160 ASP A C 1
ATOM 1229 O O . ASP A 1 160 ? -4.738 -8.870 6.608 1.00 89.81 160 ASP A O 1
ATOM 1233 N N . GLY A 1 161 ? -6.329 -10.408 6.981 1.00 86.25 161 GLY A N 1
ATOM 1234 C CA . GLY A 1 161 ? -5.720 -11.455 6.160 1.00 86.25 161 GLY A CA 1
ATOM 1235 C C . GLY A 1 161 ? -5.890 -11.268 4.652 1.00 86.25 161 GLY A C 1
ATOM 1236 O O . GLY A 1 161 ? -5.300 -12.028 3.894 1.00 86.25 161 GLY A O 1
ATOM 1237 N N . ARG A 1 162 ? -6.688 -10.292 4.194 1.00 87.94 162 ARG A N 1
ATOM 1238 C CA . ARG A 1 162 ? -6.889 -10.050 2.758 1.00 87.94 162 ARG A CA 1
ATOM 1239 C C . ARG A 1 162 ? -5.601 -9.534 2.113 1.00 87.94 162 ARG A C 1
ATOM 1241 O O . ARG A 1 162 ? -4.928 -8.674 2.680 1.00 87.94 162 ARG A O 1
ATOM 1248 N N . ASP A 1 163 ? -5.318 -9.954 0.881 1.00 78.31 163 ASP A N 1
ATOM 1249 C CA . ASP A 1 163 ? -4.112 -9.540 0.141 1.00 78.31 163 ASP A CA 1
ATOM 1250 C C . ASP A 1 163 ? -3.978 -8.018 0.017 1.00 78.31 163 ASP A C 1
ATOM 1252 O O . ASP A 1 163 ? -2.891 -7.461 0.181 1.00 78.31 163 ASP A O 1
ATOM 1256 N N . ILE A 1 164 ? -5.100 -7.324 -0.205 1.00 80.38 164 ILE A N 1
ATOM 1257 C CA . ILE A 1 164 ? -5.139 -5.859 -0.249 1.00 80.38 164 ILE A CA 1
ATOM 1258 C C . ILE A 1 164 ? -4.688 -5.236 1.076 1.00 80.38 164 ILE A C 1
ATOM 1260 O O . ILE A 1 164 ? -3.979 -4.232 1.081 1.00 80.38 164 ILE A O 1
ATOM 1264 N N . ALA A 1 165 ? -5.041 -5.847 2.205 1.00 83.25 165 ALA A N 1
ATOM 1265 C CA . ALA A 1 165 ? -4.669 -5.350 3.516 1.00 83.25 165 ALA A CA 1
ATOM 1266 C C . ALA A 1 165 ? -3.198 -5.628 3.830 1.00 83.25 165 ALA A C 1
ATOM 1268 O O . ALA A 1 165 ? -2.515 -4.755 4.355 1.00 83.25 165 ALA A O 1
ATOM 1269 N N . GLN A 1 166 ? -2.684 -6.795 3.432 1.00 84.75 166 GLN A N 1
ATOM 1270 C CA . GLN A 1 166 ? -1.259 -7.126 3.529 1.00 84.75 166 GLN A CA 1
ATOM 1271 C C . GLN A 1 166 ? -0.405 -6.182 2.677 1.00 84.75 166 GLN A C 1
ATOM 1273 O O . GLN A 1 166 ? 0.660 -5.721 3.098 1.00 84.75 166 GLN A O 1
ATOM 1278 N N . TYR A 1 167 ? -0.892 -5.843 1.485 1.00 82.88 167 TYR A N 1
ATOM 1279 C CA . TYR A 1 167 ? -0.270 -4.850 0.626 1.00 82.88 167 TYR A CA 1
ATOM 1280 C C . TYR A 1 167 ? -0.244 -3.457 1.277 1.00 82.88 167 TYR A C 1
ATOM 1282 O O . TYR A 1 167 ? 0.820 -2.836 1.344 1.00 82.88 167 TYR A O 1
ATOM 1290 N N . LEU A 1 168 ? -1.383 -2.986 1.793 1.00 80.88 168 LEU A N 1
ATOM 1291 C CA . LEU A 1 168 ? -1.486 -1.689 2.466 1.00 80.88 168 LEU A CA 1
ATOM 1292 C C . LEU A 1 168 ? -0.659 -1.636 3.754 1.00 80.88 168 LEU A C 1
ATOM 1294 O O . LEU A 1 168 ? -0.008 -0.629 4.010 1.00 80.88 168 LEU A O 1
ATOM 1298 N N . ALA A 1 169 ? -0.586 -2.729 4.513 1.00 81.12 169 ALA A N 1
ATOM 1299 C CA . ALA A 1 169 ? 0.279 -2.833 5.682 1.00 81.12 169 ALA A CA 1
ATOM 1300 C C . ALA A 1 169 ? 1.753 -2.629 5.319 1.00 81.12 169 ALA A C 1
ATOM 1302 O O . ALA A 1 169 ? 2.440 -1.866 5.992 1.00 81.12 169 ALA A O 1
ATOM 1303 N N . ARG A 1 170 ? 2.239 -3.216 4.215 1.00 81.06 170 ARG A N 1
ATOM 1304 C CA . ARG A 1 170 ? 3.602 -2.938 3.716 1.00 81.06 170 ARG A CA 1
ATOM 1305 C C . ARG A 1 170 ? 3.761 -1.490 3.266 1.00 81.06 170 ARG A C 1
ATOM 1307 O O . ARG A 1 170 ? 4.794 -0.888 3.540 1.00 81.06 170 ARG A O 1
ATOM 1314 N N . LEU A 1 171 ? 2.759 -0.940 2.579 1.00 80.44 171 LEU A N 1
ATOM 1315 C CA . LEU A 1 171 ? 2.791 0.434 2.072 1.00 80.44 171 LEU A CA 1
ATOM 1316 C C . LEU A 1 171 ? 2.873 1.467 3.204 1.00 80.44 171 LEU A C 1
ATOM 1318 O O . LEU A 1 171 ? 3.635 2.421 3.094 1.00 80.44 171 LEU A O 1
ATOM 1322 N N . PHE A 1 172 ? 2.134 1.253 4.293 1.00 77.12 172 PHE A N 1
ATOM 1323 C CA . PHE A 1 172 ? 2.152 2.111 5.480 1.00 77.12 172 PHE A CA 1
ATOM 1324 C C . PHE A 1 172 ? 3.314 1.811 6.440 1.00 77.12 172 PHE A C 1
ATOM 1326 O O . PHE A 1 172 ? 3.401 2.422 7.499 1.00 77.12 172 PHE A O 1
ATOM 1333 N N . GLY A 1 173 ? 4.201 0.867 6.105 1.00 76.06 173 GLY A N 1
ATOM 1334 C CA . GLY A 1 173 ? 5.318 0.466 6.967 1.00 76.06 173 GLY A CA 1
ATOM 1335 C C . GLY A 1 173 ? 4.931 -0.419 8.160 1.00 76.06 173 GLY A C 1
ATOM 1336 O O . GLY A 1 173 ? 5.794 -0.772 8.956 1.00 76.06 173 GLY A O 1
ATOM 1337 N N . GLY A 1 174 ? 3.668 -0.836 8.268 1.00 78.31 174 GLY A N 1
ATOM 1338 C CA . GLY A 1 174 ? 3.162 -1.718 9.326 1.00 78.31 174 GLY A CA 1
ATOM 1339 C C . GLY A 1 174 ? 3.336 -3.213 9.068 1.00 78.31 174 GLY A C 1
ATOM 1340 O O . GLY A 1 174 ? 2.802 -4.023 9.820 1.00 78.31 174 GLY A O 1
ATOM 1341 N N . LEU A 1 175 ? 4.061 -3.610 8.018 1.00 78.06 175 LEU A N 1
ATOM 1342 C CA . LEU A 1 175 ? 4.452 -5.001 7.787 1.00 78.06 175 LEU A CA 1
ATOM 1343 C C . LEU A 1 175 ? 5.898 -5.077 7.292 1.00 78.06 175 LEU A C 1
ATOM 1345 O O . LEU A 1 175 ? 6.215 -4.628 6.191 1.00 78.06 175 LEU A O 1
ATOM 1349 N N . THR A 1 176 ? 6.761 -5.685 8.105 1.00 80.44 176 THR A N 1
ATOM 1350 C CA . THR A 1 176 ? 8.193 -5.874 7.827 1.00 80.44 176 THR A CA 1
ATOM 1351 C C . THR A 1 176 ? 8.531 -7.357 7.660 1.00 80.44 176 THR A C 1
ATOM 1353 O O . THR A 1 176 ? 7.681 -8.224 7.860 1.00 80.44 176 THR A O 1
ATOM 1356 N N . ALA A 1 177 ? 9.790 -7.673 7.335 1.00 76.31 177 ALA A N 1
ATOM 1357 C CA . ALA A 1 177 ? 10.276 -9.057 7.308 1.00 76.31 177 ALA A CA 1
ATOM 1358 C C . ALA A 1 177 ? 10.158 -9.770 8.673 1.00 76.31 177 ALA A C 1
ATOM 1360 O O . ALA A 1 177 ? 10.110 -10.994 8.711 1.00 76.31 177 ALA A O 1
ATOM 1361 N N . GLN A 1 178 ? 10.083 -9.011 9.773 1.00 76.50 178 GLN A N 1
ATOM 1362 C CA . GLN A 1 178 ? 9.915 -9.521 11.139 1.00 76.50 178 GLN A CA 1
ATOM 1363 C C . GLN A 1 178 ? 8.437 -9.623 11.562 1.00 76.50 178 GLN A C 1
ATOM 1365 O O . GLN A 1 178 ? 8.141 -10.014 12.687 1.00 76.50 178 GLN A O 1
ATOM 1370 N N . GLY A 1 179 ? 7.503 -9.276 10.669 1.00 78.88 179 GLY A N 1
ATOM 1371 C CA . GLY A 1 179 ? 6.065 -9.323 10.916 1.00 78.88 179 GLY A CA 1
ATOM 1372 C C . GLY A 1 179 ? 5.407 -7.944 11.056 1.00 78.88 179 GLY A C 1
ATOM 1373 O O . GLY A 1 179 ? 5.993 -6.926 10.657 1.00 78.88 179 GLY A O 1
ATOM 1374 N N . PRO A 1 180 ? 4.154 -7.909 11.552 1.00 82.38 180 PRO A N 1
ATOM 1375 C CA . PRO A 1 180 ? 3.371 -6.684 11.679 1.00 82.38 180 PRO A CA 1
ATOM 1376 C C . PRO A 1 180 ? 3.970 -5.714 12.702 1.00 82.38 180 PRO A C 1
ATOM 1378 O O . PRO A 1 180 ? 4.249 -6.093 13.842 1.00 82.38 180 PRO A O 1
ATOM 1381 N N . VAL A 1 181 ? 4.112 -4.453 12.304 1.00 86.44 181 VAL A N 1
ATOM 1382 C CA . VAL A 1 181 ? 4.638 -3.351 13.121 1.00 86.44 181 VAL A CA 1
ATOM 1383 C C . VAL A 1 181 ? 3.521 -2.324 13.349 1.00 86.44 181 VAL A C 1
ATOM 1385 O O . VAL A 1 181 ? 2.708 -2.114 12.446 1.00 86.44 181 VAL A O 1
ATOM 1388 N N . PRO A 1 182 ? 3.429 -1.701 14.537 1.00 88.62 182 PRO A N 1
ATOM 1389 C CA . PRO A 1 182 ? 2.430 -0.670 14.789 1.00 88.62 182 PRO A CA 1
ATOM 1390 C C . PRO A 1 182 ? 2.652 0.583 13.939 1.00 88.62 182 PRO A C 1
ATOM 1392 O O . PRO A 1 182 ? 3.784 1.011 13.722 1.00 88.62 182 PRO A O 1
ATOM 1395 N N . ILE A 1 183 ? 1.551 1.185 13.503 1.00 86.44 183 ILE A N 1
ATOM 1396 C CA . ILE A 1 183 ? 1.480 2.451 12.780 1.00 86.44 183 ILE A CA 1
ATOM 1397 C C . ILE A 1 183 ? 0.645 3.411 13.626 1.00 86.44 183 ILE A C 1
ATOM 1399 O O . ILE A 1 183 ? -0.444 3.052 14.077 1.00 86.44 183 ILE A O 1
ATOM 1403 N N . GLU A 1 184 ? 1.121 4.638 13.816 1.00 86.94 184 GLU A N 1
ATOM 1404 C CA . GLU A 1 184 ? 0.310 5.680 14.441 1.00 86.94 184 GLU A CA 1
ATOM 1405 C C . GLU A 1 184 ? -0.756 6.179 13.465 1.00 86.94 184 GLU A C 1
ATOM 1407 O O . GLU A 1 184 ? -0.447 6.620 12.356 1.00 86.94 184 GLU A O 1
ATOM 1412 N N . ALA A 1 185 ? -2.019 6.121 13.878 1.00 84.25 185 ALA A N 1
ATOM 1413 C CA . ALA A 1 185 ? -3.145 6.568 13.075 1.00 84.25 185 ALA A CA 1
ATOM 1414 C C . ALA A 1 185 ? -4.107 7.416 13.920 1.00 84.25 185 ALA A C 1
ATOM 1416 O O . ALA A 1 185 ? -4.404 7.050 15.059 1.00 84.25 185 ALA A O 1
ATOM 1417 N N . PRO A 1 186 ? -4.618 8.543 13.393 1.00 84.12 186 PRO A N 1
ATOM 1418 C CA . PRO A 1 186 ? -5.631 9.322 14.084 1.00 84.12 186 PRO A CA 1
ATOM 1419 C C . PRO A 1 186 ? -6.949 8.552 14.173 1.00 84.12 186 PRO A C 1
ATOM 1421 O O . PRO A 1 186 ? -7.418 7.966 13.192 1.00 84.12 186 PRO A O 1
ATOM 1424 N N . VAL A 1 187 ? -7.578 8.613 15.341 1.00 86.00 187 VAL A N 1
ATOM 1425 C CA . VAL A 1 187 ? -8.948 8.157 15.551 1.00 86.00 187 VAL A CA 1
ATOM 1426 C C . VAL A 1 187 ? -9.886 9.071 14.774 1.00 86.00 187 VAL A C 1
ATOM 1428 O O . VAL A 1 187 ? -9.846 10.294 14.902 1.00 86.00 187 VAL A O 1
ATOM 1431 N N . GLU A 1 188 ? -10.741 8.475 13.961 1.00 83.25 188 GLU A N 1
ATOM 1432 C CA . GLU A 1 188 ? -11.753 9.176 13.183 1.00 83.25 188 GLU A CA 1
ATOM 1433 C C . GLU A 1 188 ? -13.107 9.152 13.885 1.00 83.25 188 GLU A C 1
ATOM 1435 O O . GLU A 1 188 ? -13.763 10.185 14.001 1.00 83.25 188 GLU A O 1
ATOM 1440 N N . ALA A 1 189 ? -13.518 7.972 14.343 1.00 83.81 189 ALA A N 1
ATOM 1441 C CA . ALA A 1 189 ? -14.821 7.752 14.945 1.00 83.81 189 ALA A CA 1
ATOM 1442 C C . ALA A 1 189 ? -14.732 6.695 16.043 1.00 83.81 189 ALA A C 1
ATOM 1444 O O . ALA A 1 189 ? -13.878 5.805 16.015 1.00 83.81 189 ALA A O 1
ATOM 1445 N N . ILE A 1 190 ? -15.621 6.836 17.020 1.00 90.38 190 ILE A N 1
ATOM 1446 C CA . ILE A 1 190 ? -15.720 5.973 18.189 1.00 90.38 190 ILE A CA 1
ATOM 1447 C C . ILE A 1 190 ? -17.202 5.694 18.392 1.00 90.38 190 ILE A C 1
ATOM 1449 O O . ILE A 1 190 ? -17.992 6.626 18.548 1.00 90.38 190 ILE A O 1
ATOM 1453 N N . GLU A 1 191 ? -17.578 4.422 18.374 1.00 91.44 191 GLU A N 1
ATOM 1454 C CA . GLU A 1 191 ? -18.969 3.989 18.475 1.00 91.44 191 GLU A CA 1
ATOM 1455 C C . GLU A 1 191 ? -19.099 2.906 19.547 1.00 91.44 191 GLU A C 1
ATOM 1457 O O . GLU A 1 191 ? -18.323 1.953 19.592 1.00 91.44 191 GLU A O 1
ATOM 1462 N N . ALA A 1 192 ? -20.084 3.038 20.434 1.00 90.38 192 ALA A N 1
ATOM 1463 C CA . ALA A 1 192 ? -20.391 1.985 21.395 1.00 90.38 192 ALA A CA 1
ATOM 1464 C C . ALA A 1 192 ? -21.075 0.817 20.672 1.00 90.38 192 ALA A C 1
ATOM 1466 O O . ALA A 1 192 ? -22.070 1.012 19.974 1.00 90.38 192 ALA A O 1
ATOM 1467 N N . VAL A 1 193 ? -20.559 -0.398 20.855 1.00 91.75 193 VAL A N 1
ATOM 1468 C CA . VAL A 1 193 ? -21.076 -1.615 20.215 1.00 91.75 193 VAL A CA 1
ATOM 1469 C C . VAL A 1 193 ? -21.235 -2.739 21.235 1.00 91.75 193 VAL A C 1
ATOM 1471 O O . VAL A 1 193 ? -20.693 -2.695 22.341 1.00 91.75 193 VAL A O 1
ATOM 1474 N N . ALA A 1 194 ? -21.978 -3.787 20.876 1.00 83.06 194 ALA A N 1
ATOM 1475 C CA . ALA A 1 194 ? -22.054 -4.982 21.709 1.00 83.06 194 ALA A CA 1
ATOM 1476 C C . ALA A 1 194 ? -20.648 -5.593 21.866 1.00 83.06 194 ALA A C 1
ATOM 1478 O O . ALA A 1 194 ? -20.020 -5.974 20.880 1.00 83.06 194 ALA A O 1
ATOM 1479 N N . GLY A 1 195 ? -20.150 -5.667 23.104 1.00 81.94 195 GLY A N 1
ATOM 1480 C CA . GLY A 1 195 ? -18.813 -6.191 23.411 1.00 81.94 195 GLY A CA 1
ATOM 1481 C C . GLY A 1 195 ? -17.709 -5.140 23.578 1.00 81.94 195 GLY A C 1
ATOM 1482 O O . GLY A 1 195 ? -16.564 -5.526 23.799 1.00 81.94 195 GLY A O 1
ATOM 1483 N N . GLY A 1 196 ? -18.027 -3.840 23.518 1.00 91.94 196 GLY A N 1
ATOM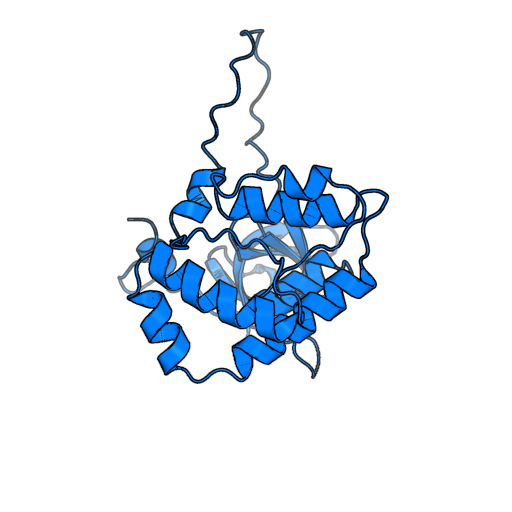 1484 C CA . GLY A 1 196 ? -17.084 -2.774 23.859 1.00 91.94 196 GLY A CA 1
ATOM 1485 C C . GLY A 1 196 ? -17.266 -1.510 23.023 1.00 91.94 196 GLY A C 1
ATOM 1486 O O . GLY A 1 196 ? -18.374 -1.013 22.832 1.00 91.94 196 GLY A O 1
ATOM 1487 N N . VAL A 1 197 ? -16.156 -0.976 22.535 1.00 93.50 197 VAL A N 1
ATOM 1488 C CA . VAL A 1 197 ? -16.079 0.247 21.743 1.00 93.50 197 VAL A CA 1
ATOM 1489 C C . VAL A 1 197 ? -15.444 -0.089 20.398 1.00 93.50 197 VAL A C 1
ATOM 1491 O O . VAL A 1 197 ? -14.356 -0.664 20.342 1.00 93.50 197 VAL A O 1
ATOM 1494 N N . LEU A 1 198 ? -16.136 0.256 19.315 1.00 95.06 198 LEU A N 1
ATOM 1495 C CA . LEU A 1 198 ? -15.603 0.246 17.963 1.00 95.06 198 LEU A CA 1
ATOM 1496 C C . LEU A 1 198 ? -14.806 1.532 17.760 1.00 95.06 198 LEU A C 1
ATOM 1498 O O . LEU A 1 198 ? -15.358 2.630 17.796 1.00 95.06 198 LEU A O 1
ATOM 1502 N N . ILE A 1 199 ? -13.508 1.388 17.540 1.00 94.31 199 ILE A N 1
ATOM 1503 C CA . ILE A 1 199 ? -12.603 2.484 17.221 1.00 94.31 199 ILE A CA 1
ATOM 1504 C C . ILE A 1 199 ? -12.255 2.378 15.744 1.00 94.31 199 ILE A C 1
ATOM 1506 O O . ILE A 1 199 ? -11.697 1.369 15.304 1.00 94.31 199 ILE A O 1
ATOM 1510 N N . ARG A 1 200 ? -12.547 3.446 15.002 1.00 93.00 200 ARG A N 1
ATOM 1511 C CA . ARG A 1 200 ? -12.115 3.623 13.619 1.00 93.00 200 ARG A CA 1
ATOM 1512 C C . ARG A 1 200 ? -10.895 4.528 13.574 1.00 93.00 200 ARG A C 1
ATOM 1514 O O . ARG A 1 200 ? -10.978 5.693 13.960 1.00 93.00 200 ARG A O 1
ATOM 1521 N N . ALA A 1 201 ? -9.782 4.015 13.066 1.00 88.81 201 ALA A N 1
ATOM 1522 C CA . ALA A 1 201 ? -8.556 4.769 12.830 1.00 88.81 201 ALA A CA 1
ATOM 1523 C C . ALA A 1 201 ? -8.338 4.998 11.329 1.00 88.81 201 ALA A C 1
ATOM 1525 O O . ALA A 1 201 ? -8.566 4.111 10.505 1.00 88.81 201 ALA A O 1
ATOM 1526 N N . ARG A 1 202 ? -7.891 6.195 10.955 1.00 85.56 202 ARG A N 1
ATOM 1527 C CA . ARG A 1 202 ? -7.727 6.603 9.556 1.00 85.56 202 ARG A CA 1
ATOM 1528 C C . ARG A 1 202 ? -6.259 6.501 9.143 1.00 85.56 202 ARG A C 1
ATOM 1530 O O . ARG A 1 202 ? -5.442 7.285 9.607 1.00 85.56 202 ARG A O 1
ATOM 1537 N N . PHE A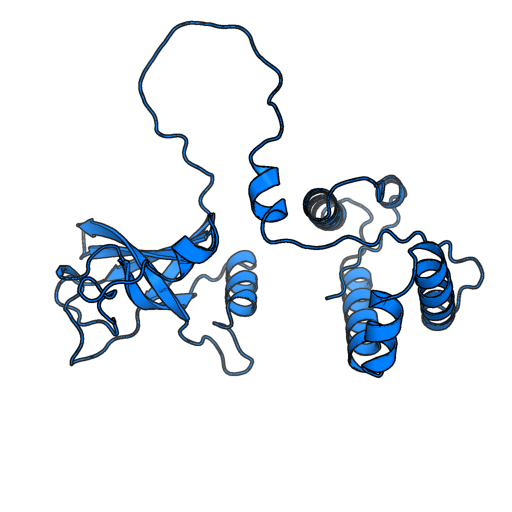 1 203 ? -5.932 5.583 8.232 1.00 79.12 203 PHE A N 1
ATOM 1538 C CA . PHE A 1 203 ? -4.560 5.435 7.714 1.00 79.12 203 PHE A CA 1
ATOM 1539 C C . PHE A 1 203 ? -4.292 6.348 6.518 1.00 79.12 203 PHE A C 1
ATOM 1541 O O . PHE A 1 203 ? -3.211 6.914 6.391 1.00 79.12 203 PHE A O 1
ATOM 1548 N N . ALA A 1 204 ? -5.283 6.497 5.635 1.00 75.81 204 ALA A N 1
ATOM 1549 C CA . ALA A 1 204 ? -5.203 7.358 4.461 1.00 75.81 204 ALA A CA 1
ATOM 1550 C C . ALA A 1 204 ? -6.600 7.753 3.964 1.00 75.81 204 ALA A C 1
ATOM 1552 O O . ALA A 1 204 ? -7.623 7.201 4.379 1.00 75.81 204 ALA A O 1
ATOM 1553 N N . VAL A 1 205 ? -6.660 8.695 3.025 1.00 72.56 205 VAL A N 1
ATOM 1554 C CA . VAL A 1 205 ? -7.904 9.012 2.309 1.00 72.56 205 VAL A CA 1
ATOM 1555 C C . VAL A 1 205 ? -8.446 7.730 1.663 1.00 72.56 205 VAL A C 1
ATOM 1557 O O . VAL A 1 205 ? -7.724 7.037 0.957 1.00 72.56 205 VAL A O 1
ATOM 1560 N N . GLY A 1 206 ? -9.706 7.389 1.948 1.00 74.38 206 GLY A N 1
ATOM 1561 C CA . GLY A 1 206 ? -10.334 6.156 1.454 1.00 74.38 206 GLY A CA 1
ATOM 1562 C C . GLY A 1 206 ? -9.902 4.850 2.141 1.00 74.38 206 GLY A C 1
ATOM 1563 O O . GLY A 1 206 ? -10.445 3.806 1.797 1.00 74.38 206 GLY A O 1
ATOM 1564 N N . VAL A 1 207 ? -8.997 4.884 3.133 1.00 81.19 207 VAL A N 1
ATOM 1565 C CA . VAL A 1 207 ? -8.573 3.697 3.900 1.00 81.19 207 VAL A CA 1
ATOM 1566 C C . VAL A 1 207 ? -8.677 3.946 5.403 1.00 81.19 207 VAL A C 1
ATOM 1568 O O . VAL A 1 207 ? -7.953 4.771 5.967 1.00 81.19 207 VAL A O 1
ATOM 1571 N N . ALA A 1 208 ? -9.547 3.191 6.061 1.00 88.38 208 ALA A N 1
ATOM 1572 C CA . ALA A 1 208 ? -9.702 3.188 7.510 1.00 88.38 208 ALA A CA 1
ATOM 1573 C C . ALA A 1 208 ? -9.471 1.783 8.068 1.00 88.38 208 ALA A C 1
ATOM 1575 O O . ALA A 1 208 ? -9.445 0.801 7.328 1.00 88.38 208 ALA A O 1
ATOM 1576 N N . GLY A 1 209 ? -9.301 1.681 9.378 1.00 93.06 209 GLY A N 1
ATOM 1577 C CA . GLY A 1 209 ? -9.284 0.412 10.077 1.00 93.06 209 GLY A CA 1
ATOM 1578 C C . GLY A 1 209 ? -10.176 0.434 11.300 1.00 93.06 209 GLY A C 1
ATOM 1579 O O . GLY A 1 209 ? -10.196 1.424 12.025 1.00 93.06 209 GLY A O 1
ATOM 1580 N N . ASP A 1 210 ? -10.862 -0.678 11.525 1.00 96.19 210 ASP A N 1
ATOM 1581 C CA . ASP A 1 210 ? -11.791 -0.863 12.630 1.00 96.19 210 ASP A CA 1
ATOM 1582 C C . ASP A 1 210 ? -11.249 -1.902 13.620 1.00 96.19 210 ASP A C 1
ATOM 1584 O O . ASP A 1 210 ? -10.804 -2.993 13.236 1.00 96.19 210 ASP A O 1
ATOM 1588 N N . ALA A 1 211 ? -11.307 -1.560 14.906 1.00 96.38 211 ALA A N 1
ATOM 1589 C CA . ALA A 1 211 ? -11.064 -2.464 16.024 1.00 96.38 211 ALA A CA 1
ATOM 1590 C C . ALA A 1 211 ? -12.202 -2.358 17.035 1.00 96.38 211 ALA A C 1
ATOM 1592 O O . ALA A 1 211 ? -12.572 -1.261 17.440 1.00 96.38 211 ALA A O 1
ATOM 1593 N N . VAL A 1 212 ? -12.710 -3.502 17.490 1.00 95.69 212 VAL A N 1
ATOM 1594 C CA . VAL A 1 212 ? -13.589 -3.564 18.662 1.00 95.69 212 VAL A CA 1
ATOM 1595 C C . VAL A 1 212 ? -12.737 -3.931 19.866 1.00 95.69 212 VAL A C 1
ATOM 1597 O O . VAL A 1 212 ? -12.061 -4.961 19.857 1.00 95.69 212 VAL A O 1
ATOM 1600 N N . VAL A 1 213 ? -12.763 -3.089 20.894 1.00 94.50 213 VAL A N 1
ATOM 1601 C CA . VAL A 1 213 ? -12.005 -3.281 22.135 1.00 94.50 213 VAL A CA 1
ATOM 1602 C C . VAL A 1 213 ? -12.907 -3.073 23.356 1.00 94.50 213 VAL A C 1
ATOM 1604 O O . VAL A 1 213 ? -13.824 -2.259 23.290 1.00 94.50 213 VAL A O 1
ATOM 1607 N N . PRO A 1 214 ? -12.669 -3.762 24.484 1.00 95.12 214 PRO A N 1
ATOM 1608 C CA . PRO A 1 214 ? -13.362 -3.468 25.737 1.00 95.12 214 PRO A CA 1
ATOM 1609 C C . PRO A 1 214 ? -13.178 -2.004 26.161 1.00 95.12 214 PRO A C 1
ATOM 1611 O O . PRO A 1 214 ? -12.104 -1.433 25.972 1.00 95.12 214 PRO A O 1
ATOM 1614 N N . ALA A 1 215 ? -14.217 -1.397 26.736 1.00 91.69 215 ALA A N 1
ATOM 1615 C CA . ALA A 1 215 ? -14.264 0.038 27.038 1.00 91.69 215 ALA A CA 1
ATOM 1616 C C . ALA A 1 215 ? -13.181 0.476 28.041 1.00 91.69 215 ALA A C 1
ATOM 1618 O O . ALA A 1 215 ? -12.614 1.561 27.932 1.00 91.69 215 ALA A O 1
ATOM 1619 N N . GLU A 1 216 ? -12.888 -0.393 28.999 1.00 92.00 216 GLU A N 1
ATOM 1620 C CA . GLU A 1 216 ? -11.902 -0.235 30.062 1.00 92.00 216 GLU A CA 1
ATOM 1621 C C . GLU A 1 216 ? -10.464 -0.526 29.616 1.00 92.00 216 GLU A C 1
ATOM 1623 O O . GLU A 1 216 ? -9.520 -0.244 30.359 1.00 92.00 216 GLU A O 1
ATOM 1628 N N . ARG A 1 217 ? -10.273 -1.085 28.412 1.00 93.56 217 ARG A N 1
ATOM 1629 C CA . ARG A 1 217 ? -8.943 -1.433 27.914 1.00 93.56 217 ARG A CA 1
ATOM 1630 C C . ARG A 1 217 ? -8.134 -0.166 27.673 1.00 93.56 217 ARG A C 1
ATOM 1632 O O . ARG A 1 217 ? -8.587 0.730 26.967 1.00 93.56 217 ARG A O 1
ATOM 1639 N N . ARG A 1 218 ? -6.931 -0.104 28.244 1.00 93.19 218 ARG A N 1
ATOM 1640 C CA . ARG A 1 218 ? -6.031 1.044 28.104 1.00 93.19 218 ARG A CA 1
ATOM 1641 C C . ARG A 1 218 ? -5.140 0.893 26.881 1.00 93.19 218 ARG A C 1
ATOM 1643 O O . ARG A 1 218 ? -4.525 -0.154 26.674 1.00 93.19 218 ARG A O 1
ATOM 1650 N N . LEU A 1 219 ? -5.113 1.930 26.053 1.00 94.25 219 LEU A N 1
ATOM 1651 C CA . LEU A 1 219 ? -4.507 1.890 24.727 1.00 94.25 219 LEU A CA 1
ATOM 1652 C C . LEU A 1 219 ? -3.315 2.832 24.642 1.00 94.25 219 LEU A C 1
ATOM 1654 O O . LEU A 1 219 ? -3.338 3.926 25.203 1.00 94.25 219 LEU A O 1
ATOM 1658 N N . ARG A 1 220 ? -2.302 2.442 23.867 1.00 94.00 220 ARG A N 1
ATOM 1659 C CA . ARG A 1 220 ? -1.206 3.334 23.496 1.00 94.00 220 ARG A CA 1
ATOM 1660 C C . ARG A 1 220 ? -1.748 4.429 22.582 1.00 94.00 220 ARG A C 1
ATOM 1662 O O . ARG A 1 220 ? -1.899 4.223 21.374 1.00 94.00 220 ARG A O 1
ATOM 1669 N N . ALA A 1 221 ? -2.043 5.582 23.173 1.00 90.00 221 ALA A N 1
ATOM 1670 C CA . ALA A 1 221 ? -2.576 6.734 22.469 1.00 90.00 221 ALA A CA 1
ATOM 1671 C C . ALA A 1 221 ? -1.942 8.042 22.950 1.00 90.00 221 ALA A C 1
ATOM 1673 O O . ALA A 1 221 ? -1.768 8.259 24.149 1.00 90.00 221 ALA A O 1
ATOM 1674 N N . ALA A 1 222 ? -1.648 8.939 22.013 1.00 85.94 222 ALA A N 1
ATOM 1675 C CA . ALA A 1 222 ? -1.234 10.305 22.294 1.00 85.94 222 ALA A CA 1
ATOM 1676 C C . ALA A 1 222 ? -2.398 11.255 21.995 1.00 85.94 222 ALA A C 1
ATOM 1678 O O . ALA A 1 222 ? -2.980 11.221 20.907 1.00 85.94 222 ALA A O 1
ATOM 1679 N N . ARG A 1 223 ? -2.732 12.130 22.951 1.00 79.62 223 ARG A N 1
ATOM 1680 C CA . ARG A 1 223 ? -3.758 13.153 22.724 1.00 79.62 223 ARG A CA 1
ATOM 1681 C C . ARG A 1 223 ? -3.299 14.096 21.621 1.00 79.62 223 ARG A C 1
ATOM 1683 O O . ARG A 1 223 ? -2.224 14.692 21.717 1.00 79.62 223 ARG A O 1
ATOM 1690 N N . GLY A 1 224 ? -4.127 14.253 20.591 1.00 54.09 224 GLY A N 1
ATOM 1691 C CA . GLY A 1 224 ? -3.878 15.241 19.547 1.00 54.09 224 GLY A CA 1
ATOM 1692 C C . GLY A 1 224 ? -3.804 16.630 20.183 1.00 54.09 224 GLY A C 1
ATOM 1693 O O . GLY A 1 224 ? -4.661 16.984 20.989 1.00 54.09 224 GLY A O 1
ATOM 1694 N N . ALA A 1 225 ? -2.767 17.411 19.872 1.00 44.56 225 ALA A N 1
ATOM 1695 C CA . ALA A 1 225 ? -2.530 18.725 20.466 1.00 44.56 225 ALA A CA 1
ATOM 1696 C C . ALA A 1 225 ? -3.707 19.699 20.234 1.00 44.56 225 ALA A C 1
ATOM 1698 O O . ALA A 1 225 ? -3.732 20.468 19.277 1.00 44.56 225 ALA A O 1
ATOM 1699 N N . GLN A 1 226 ? -4.677 19.705 21.145 1.00 40.88 226 GLN A N 1
ATOM 1700 C CA . GLN A 1 226 ? -5.634 20.786 21.355 1.00 40.88 226 GLN A CA 1
ATOM 1701 C C . GLN A 1 226 ? -5.068 21.673 22.471 1.00 40.88 226 GLN A C 1
ATOM 1703 O O . GLN A 1 226 ? -5.375 21.464 23.641 1.00 40.88 226 GLN A O 1
ATOM 1708 N N . GLY A 1 227 ? -4.188 22.630 22.142 1.00 35.25 227 GLY A N 1
ATOM 1709 C CA . GLY A 1 227 ? -3.729 23.577 23.173 1.00 35.25 227 GLY A CA 1
ATOM 1710 C C . GLY A 1 227 ? -2.562 24.528 22.894 1.00 35.25 227 GLY A C 1
ATOM 1711 O O . GLY A 1 227 ? -2.370 25.447 23.683 1.00 35.25 227 GLY A O 1
ATOM 1712 N N . ARG A 1 228 ? -1.790 24.401 21.809 1.00 31.14 228 ARG A N 1
ATOM 1713 C CA . ARG A 1 228 ? -0.830 25.448 21.401 1.00 31.14 228 ARG A CA 1
ATOM 1714 C C . ARG A 1 228 ? -0.852 25.593 19.891 1.00 31.14 228 ARG A C 1
ATOM 1716 O O . ARG A 1 228 ? -0.685 24.610 19.180 1.00 31.14 228 ARG A O 1
ATOM 1723 N N . GLY A 1 229 ? -1.144 26.810 19.441 1.00 38.00 229 GLY A N 1
ATOM 1724 C CA . GLY A 1 229 ? -1.351 27.150 18.044 1.00 38.00 229 GLY A CA 1
ATOM 1725 C C . GLY A 1 229 ? -0.181 26.729 17.169 1.00 38.00 229 GLY A C 1
ATOM 1726 O O . GLY A 1 229 ? 0.887 27.314 17.228 1.00 38.00 229 GLY A O 1
ATOM 1727 N N . ASP A 1 230 ? -0.401 25.704 16.367 1.00 33.88 230 ASP A N 1
ATOM 1728 C CA . ASP A 1 230 ? -0.521 25.859 14.927 1.00 33.88 230 ASP A CA 1
ATOM 1729 C C . ASP A 1 230 ? -1.280 24.634 14.408 1.00 33.88 230 ASP A C 1
ATOM 1731 O O . ASP A 1 230 ? -1.230 23.560 15.011 1.00 33.88 230 ASP A O 1
ATOM 1735 N N . GLY A 1 231 ? -2.073 24.810 13.357 1.00 36.88 231 GLY A N 1
ATOM 1736 C CA . GLY A 1 231 ? -3.012 23.792 12.892 1.00 36.88 231 GLY A CA 1
ATOM 1737 C C . GLY A 1 231 ? -2.356 22.425 12.681 1.00 36.88 231 GLY A C 1
ATOM 1738 O O . GLY A 1 231 ? -1.240 22.324 12.174 1.00 36.88 231 GLY A O 1
ATOM 1739 N N . SER A 1 232 ? -3.093 21.381 13.061 1.00 45.59 232 SER A N 1
ATOM 1740 C CA . SER A 1 232 ? -2.802 19.972 12.811 1.00 45.59 232 SER A CA 1
ATOM 1741 C C . SER A 1 232 ? -2.052 19.776 11.493 1.00 45.59 232 SER A C 1
ATOM 1743 O O . SER A 1 232 ? -2.501 20.270 10.462 1.00 45.59 232 SER A O 1
ATOM 1745 N N . TRP A 1 233 ? -0.915 19.080 11.521 1.00 37.28 233 TRP A N 1
ATOM 1746 C CA . TRP A 1 233 ? 0.055 19.018 10.420 1.00 37.28 233 TRP A CA 1
ATOM 1747 C C . TRP A 1 233 ? -0.554 18.676 9.044 1.00 37.28 233 TRP A C 1
ATOM 1749 O O . TRP A 1 233 ? -0.091 19.190 8.029 1.00 37.28 233 TRP A O 1
ATOM 1759 N N . TRP A 1 234 ? -1.649 17.910 9.000 1.00 42.03 234 TRP A N 1
ATOM 1760 C CA . TRP A 1 234 ? -2.400 17.605 7.776 1.00 42.03 234 TRP A CA 1
ATOM 1761 C C . TRP A 1 234 ? -3.118 18.815 7.155 1.00 42.03 234 TRP A C 1
ATOM 1763 O O . TRP A 1 234 ? -3.255 18.879 5.939 1.00 42.03 234 TRP A O 1
ATOM 1773 N N . ARG A 1 235 ? -3.531 19.824 7.937 1.00 38.44 235 ARG A N 1
ATOM 1774 C CA . ARG A 1 235 ? -4.122 21.073 7.412 1.00 38.44 235 ARG A CA 1
ATOM 1775 C C . ARG A 1 235 ? -3.131 21.899 6.588 1.00 38.44 235 ARG A C 1
ATOM 1777 O O . ARG A 1 235 ? -3.565 22.739 5.808 1.00 38.44 235 ARG A O 1
ATOM 1784 N N . ARG A 1 236 ? -1.821 21.655 6.717 1.00 37.81 236 ARG A N 1
ATOM 1785 C CA . ARG A 1 236 ? -0.785 22.313 5.901 1.00 37.81 236 ARG A CA 1
ATOM 1786 C C . ARG A 1 236 ? -0.749 21.791 4.459 1.00 37.81 236 ARG A C 1
ATOM 1788 O O . ARG A 1 236 ? -0.173 22.458 3.613 1.00 37.81 236 ARG A O 1
ATOM 1795 N N . PHE A 1 237 ? -1.391 20.654 4.179 1.00 33.12 237 PHE A N 1
ATOM 1796 C CA . PHE A 1 237 ? -1.456 20.049 2.844 1.00 33.12 237 PHE A CA 1
ATOM 1797 C C . PHE A 1 237 ? -2.713 20.422 2.040 1.00 33.12 237 PHE A C 1
ATOM 1799 O O . PHE A 1 237 ? -2.816 20.046 0.877 1.00 33.12 237 PHE A O 1
ATOM 1806 N N . PHE A 1 238 ? -3.664 21.154 2.635 1.00 37.91 238 PHE A N 1
ATOM 1807 C CA . PHE A 1 238 ? -4.944 21.513 2.003 1.00 37.91 238 PHE A CA 1
ATOM 1808 C C . PHE A 1 238 ? -5.202 23.033 1.988 1.00 37.91 238 PHE A C 1
ATOM 1810 O O . PHE A 1 238 ? -6.348 23.469 2.116 1.00 37.91 238 PHE A O 1
ATOM 1817 N N . LYS A 1 239 ? -4.140 23.839 1.849 1.00 29.62 239 LYS A N 1
ATOM 1818 C CA . LYS A 1 239 ? -4.232 25.229 1.376 1.00 29.62 239 LYS A CA 1
ATOM 1819 C C . LYS A 1 239 ? -3.738 25.316 -0.057 1.00 29.62 239 LYS A C 1
ATOM 1821 O O . LYS A 1 239 ? -2.691 24.692 -0.326 1.00 29.62 239 LYS A O 1
#

Foldseek 3Di:
DDFFKDFPDCVLVVDDPPDDPVVNVVVSVVNCVDPRIDVVVRVVVRVLVVVVVVPDDPVVVVCLVPDDLVVVQVVVLVVVCVVVVPPPDDTDDDDDDDDPVSVVCVVDDDDPDDDDDDDDDDDDPPPQAAEFAKDFAADPPADFLLPDDFFKWTWIWGPHPDPVSVVVCVVQVQQDPVGGGTHIFGWHDWDADVQAIWTWTDSDVSYIYIDGDHRRTGGPIGGRDPDDDDDDPVVVVVD

pLDDT: mean 74.32, std 18.21, range [29.23, 96.38]

Mean predicted aligned error: 18.12 Å

Radius of gyration: 23.06 Å; Cα contacts (8 Å, |Δi|>4): 300; chains: 1; bounding box: 62×43×63 Å